Protein AF-A0A7G1IFH5-F1 (afdb_monomer_lite)

pLDDT: mean 75.25, std 18.89, range [29.67, 95.31]

Sequence (351 aa):
MIAHEFSHILNGDMRLNIRLIGLLNGILLIGLTGMRVLQFGGGRGSSSKNGAPIWMVALAMMVLGFIGVFFANIIKAAVSRQREWLADASAVQFTRQTAGLVGALKKIAGVASGSALRDARSATEVSHMLFGEGRRSFRAWYATHPPLADRIKALDPSFDPREIADLKQRYGQRSPDGLAEDAMAGFAPVGRAAGVRAGAEPAAAPAGPLGAGRRGISPEQVADRAGTLTRADLLRGAALHATLPPEARRLATQPSTAPAAIIALLLARPGDPLHARQLASVAQRLGHPEAQAAAALVDTMTALPAELRLPLVDLAIPQLAARPPAFREALMGYSTNSPSRTARCRCSSTA

InterPro domains:
  IPR001915 Peptidase M48 [PF01435] (2-156)
  IPR050083 Membrane-localized HtpX protease [PTHR43221] (2-158)

Foldseek 3Di:
DVLLVVLCVVVVVVVVVVVLVVVLVVLLVQLVQLVVCLVVLVDDDDPDPPSVVSNVSSVVSNVRSVVVNVVSLLVQLVVLAVSSLVSLVSSCVVPVDLPVVLVVLLLLLQAPCRQADPDDVVCVVCVSVTPARNDPDPDPSNGSYDPSQVSSCVSPVPDDPVSSVVSNVVCVVPPDDPQCVCCVVVNHPPVVPPPDPPPPPPPPDDPDPDDQDPDPCDPVNVVVCVPPDDPVNVVVLVVLLVPAPPVLLVQLQDLVRNLLLLLLLVADAPPPPVRVVSLVLCCVLQNPVSSVSNVVCNVVNVPDRPSNNVVSNVNNVVSLVPDDPSNNCSVVVPDPPDPPPDDDDDDDDDD

Organism: Mycobacterium kansasii (NCBI:txid1768)

Secondary structure (DSSP, 8-state):
-HHHHHHHHHTTHHHHHHHHHHHHHHHHHHHHHHHHHHHHHSSS----TTHHHHHHHHHHHHHHHHHHHHHHHHHHHHHHHHHHHHHHHHHHHHHS-HHHHHHHHHHHHHSTTTT--S-TTHHHHHGGGSSS-SS--SSGGG-SS--HHHHHHHH-TT--THHHHHHHHHHHHS---HHHHHHHTTSS-GGGSS---------PPP------------HHHHHHTTT---HHHHHHHHHHHHTS-HHHHHHHHSTTTHHHHHHHHHSPPTT-HHHHHHHHHHHHHH-HHHHHHHHHHHHHHHTS-HHHHHHHHHHHHHHHHTS-HHHHHHHHT--S--TTS----------

Structure (mmCIF, N/CA/C/O backbone):
data_AF-A0A7G1IFH5-F1
#
_entry.id   AF-A0A7G1IFH5-F1
#
loop_
_atom_site.group_PDB
_atom_site.id
_atom_site.type_symbol
_atom_site.label_atom_id
_atom_site.label_alt_id
_atom_site.label_comp_id
_atom_site.label_asym_id
_atom_site.label_entity_id
_atom_site.label_seq_id
_atom_site.pdbx_PDB_ins_code
_atom_site.Cartn_x
_atom_site.Cartn_y
_atom_site.Cartn_z
_atom_site.occupancy
_atom_site.B_iso_or_equiv
_atom_site.auth_seq_id
_atom_site.auth_comp_id
_atom_site.auth_asym_id
_atom_site.auth_atom_id
_atom_site.pdbx_PDB_model_num
ATOM 1 N N . MET A 1 1 ? -8.340 -7.585 -6.927 1.00 73.00 1 MET A N 1
ATOM 2 C CA . MET A 1 1 ? -8.138 -6.389 -7.775 1.00 73.00 1 MET A CA 1
ATOM 3 C C . MET A 1 1 ? -8.088 -5.107 -6.958 1.00 73.00 1 MET A C 1
ATOM 5 O O . MET A 1 1 ? -7.005 -4.573 -6.825 1.00 73.00 1 MET A O 1
ATOM 9 N N . ILE A 1 2 ? -9.169 -4.647 -6.314 1.00 82.25 2 ILE A N 1
ATOM 10 C CA . ILE A 1 2 ? -9.131 -3.379 -5.542 1.00 82.25 2 ILE A CA 1
ATOM 11 C C . ILE A 1 2 ? -8.039 -3.382 -4.457 1.00 82.25 2 ILE A C 1
ATOM 13 O O . ILE A 1 2 ? -7.299 -2.417 -4.321 1.00 82.25 2 ILE A O 1
ATOM 17 N N . ALA A 1 3 ? -7.879 -4.490 -3.729 1.00 83.12 3 ALA A N 1
ATOM 18 C CA . ALA A 1 3 ? -6.819 -4.628 -2.728 1.00 83.12 3 ALA A CA 1
ATOM 19 C C . ALA A 1 3 ? -5.392 -4.589 -3.319 1.00 83.12 3 ALA A C 1
ATOM 21 O O . ALA A 1 3 ? -4.467 -4.151 -2.642 1.00 83.12 3 ALA A O 1
ATOM 22 N N . HIS A 1 4 ? -5.222 -5.016 -4.575 1.00 85.88 4 HIS A N 1
ATOM 23 C CA . HIS A 1 4 ? -3.953 -4.943 -5.305 1.00 85.88 4 HIS A CA 1
ATOM 24 C C . HIS A 1 4 ? -3.639 -3.485 -5.667 1.00 85.88 4 HIS A C 1
ATOM 26 O O . HIS A 1 4 ? -2.588 -2.980 -5.282 1.00 85.88 4 HIS A O 1
ATOM 32 N N . GLU A 1 5 ? -4.605 -2.757 -6.234 1.00 85.44 5 GLU A N 1
ATOM 33 C CA . GLU A 1 5 ? -4.477 -1.315 -6.507 1.00 85.44 5 GLU A CA 1
ATOM 34 C C . GLU A 1 5 ? -4.210 -0.497 -5.240 1.00 85.44 5 GLU A C 1
ATOM 36 O O . GLU A 1 5 ? -3.325 0.359 -5.194 1.00 85.44 5 GLU A O 1
ATOM 41 N N . PHE A 1 6 ? -4.932 -0.803 -4.160 1.00 87.44 6 PHE A N 1
ATOM 42 C CA . PHE A 1 6 ? -4.715 -0.162 -2.869 1.00 87.44 6 PHE A CA 1
ATOM 43 C C . PHE A 1 6 ? -3.298 -0.414 -2.338 1.00 87.44 6 PHE A C 1
ATOM 45 O O . PHE A 1 6 ? -2.684 0.482 -1.757 1.00 87.44 6 PHE A O 1
ATOM 52 N N . SER A 1 7 ? -2.745 -1.606 -2.571 1.00 85.38 7 SER A N 1
ATOM 53 C CA . SER A 1 7 ? -1.382 -1.922 -2.153 1.00 85.38 7 SER A CA 1
ATOM 54 C C . SER A 1 7 ? -0.333 -1.072 -2.875 1.00 85.38 7 SER A C 1
ATOM 56 O O . SER A 1 7 ? 0.631 -0.662 -2.233 1.00 85.38 7 SER A O 1
ATOM 58 N N . HIS A 1 8 ? -0.529 -0.716 -4.149 1.00 86.69 8 HIS A N 1
ATOM 59 C CA . HIS A 1 8 ? 0.380 0.194 -4.853 1.00 86.69 8 HIS A CA 1
ATOM 60 C C . HIS A 1 8 ? 0.395 1.587 -4.220 1.00 86.69 8 HIS A C 1
ATOM 62 O O . HIS A 1 8 ? 1.452 2.217 -4.105 1.00 86.69 8 HIS A O 1
ATOM 68 N N . ILE A 1 9 ? -0.768 2.058 -3.762 1.00 86.94 9 ILE A N 1
ATOM 69 C CA . ILE A 1 9 ? -0.895 3.333 -3.049 1.00 86.94 9 ILE A CA 1
ATOM 70 C C . ILE A 1 9 ? -0.195 3.242 -1.691 1.00 86.94 9 ILE A C 1
ATOM 72 O O . ILE A 1 9 ? 0.642 4.090 -1.374 1.00 86.94 9 ILE A O 1
ATOM 76 N N . LEU A 1 10 ? -0.491 2.197 -0.913 1.00 84.88 10 LEU A N 1
ATOM 77 C CA . LEU A 1 10 ? 0.070 1.998 0.423 1.00 84.88 10 LEU A CA 1
ATOM 78 C C . LEU A 1 10 ? 1.599 1.857 0.395 1.00 84.88 10 LEU A C 1
ATOM 80 O O . LEU A 1 10 ? 2.293 2.432 1.231 1.00 84.88 10 LEU A O 1
ATOM 84 N N . ASN A 1 11 ? 2.124 1.119 -0.583 1.00 84.44 11 ASN A N 1
ATOM 85 C CA . ASN A 1 11 ? 3.553 0.858 -0.732 1.00 84.44 11 ASN A CA 1
ATOM 86 C C . ASN A 1 11 ? 4.315 1.994 -1.440 1.00 84.44 11 ASN A C 1
ATOM 88 O O . ASN A 1 11 ? 5.545 1.954 -1.517 1.00 84.44 11 ASN A O 1
ATOM 92 N N . GLY A 1 12 ? 3.609 3.033 -1.903 1.00 85.75 12 GLY A N 1
ATOM 93 C CA . GLY A 1 12 ? 4.207 4.232 -2.486 1.00 85.75 12 GLY A CA 1
ATOM 94 C C . GLY A 1 12 ? 4.756 4.038 -3.901 1.00 85.75 12 GLY A C 1
ATOM 95 O O . GLY A 1 12 ? 5.648 4.782 -4.322 1.00 85.75 12 GLY A O 1
ATOM 96 N N . ASP A 1 13 ? 4.222 3.076 -4.649 1.00 85.88 13 ASP A N 1
ATOM 97 C CA . ASP A 1 13 ? 4.753 2.674 -5.954 1.00 85.88 13 ASP A CA 1
ATOM 98 C C . ASP A 1 13 ? 4.626 3.794 -6.996 1.00 85.88 13 ASP A C 1
ATOM 100 O O . ASP A 1 13 ? 5.534 3.999 -7.802 1.00 85.88 13 ASP A O 1
ATOM 104 N N . MET A 1 14 ? 3.582 4.627 -6.902 1.00 82.94 14 MET A N 1
ATOM 105 C CA . MET A 1 14 ? 3.446 5.835 -7.728 1.00 82.94 14 MET A CA 1
ATOM 106 C C . MET A 1 14 ? 4.598 6.825 -7.506 1.00 82.94 14 MET A C 1
ATOM 108 O O . MET A 1 14 ? 5.170 7.348 -8.463 1.00 82.94 14 MET A O 1
ATOM 112 N N . ARG A 1 15 ? 4.987 7.065 -6.245 1.00 83.19 15 ARG A N 1
ATOM 113 C CA . ARG A 1 15 ? 6.100 7.972 -5.914 1.00 83.19 15 ARG A CA 1
ATOM 114 C C . ARG A 1 15 ? 7.421 7.417 -6.436 1.00 83.19 15 ARG A C 1
ATOM 116 O O . ARG A 1 15 ? 8.250 8.180 -6.932 1.00 83.19 15 ARG A O 1
ATOM 123 N N . LEU A 1 16 ? 7.621 6.106 -6.317 1.00 84.94 16 LEU A N 1
ATOM 124 C CA . LEU A 1 16 ? 8.795 5.428 -6.853 1.00 84.94 16 LEU A CA 1
ATOM 125 C C . LEU A 1 16 ? 8.855 5.575 -8.381 1.00 84.94 16 LEU A C 1
ATOM 127 O O . LEU A 1 16 ? 9.870 6.039 -8.899 1.00 84.94 16 LEU A O 1
ATOM 131 N N . ASN A 1 17 ? 7.763 5.277 -9.090 1.00 80.81 17 ASN A N 1
ATOM 132 C CA . ASN A 1 17 ? 7.708 5.362 -10.550 1.00 80.81 17 ASN A CA 1
ATOM 133 C C . ASN A 1 17 ? 7.984 6.788 -11.065 1.00 80.81 17 ASN A C 1
ATOM 135 O O . ASN A 1 17 ? 8.782 6.957 -11.984 1.00 80.81 17 ASN A O 1
ATOM 139 N N . ILE A 1 18 ? 7.427 7.826 -10.422 1.00 83.44 18 ILE A N 1
ATOM 140 C CA . ILE A 1 18 ? 7.705 9.236 -10.766 1.00 83.44 18 ILE A CA 1
ATOM 141 C C . ILE A 1 18 ? 9.205 9.555 -10.644 1.00 83.44 18 ILE A C 1
ATOM 143 O O . ILE A 1 18 ? 9.782 10.179 -11.535 1.00 83.44 18 ILE A O 1
ATOM 147 N N . ARG A 1 19 ? 9.867 9.090 -9.575 1.00 85.00 19 ARG A N 1
ATOM 148 C CA . ARG A 1 19 ? 11.317 9.287 -9.387 1.00 85.00 19 ARG A CA 1
ATOM 149 C C . ARG A 1 19 ? 12.138 8.563 -10.453 1.00 85.00 19 ARG A C 1
ATOM 151 O O . ARG A 1 19 ? 13.084 9.141 -10.980 1.00 85.00 19 ARG A O 1
ATOM 158 N N . LEU A 1 20 ? 11.765 7.327 -10.792 1.00 83.88 20 LEU A N 1
ATOM 159 C CA . LEU A 1 20 ? 12.410 6.552 -11.857 1.00 83.88 20 LEU A CA 1
ATOM 160 C C . LEU A 1 20 ? 12.265 7.233 -13.220 1.00 83.88 20 LEU A C 1
ATOM 162 O O . LEU A 1 20 ? 13.247 7.321 -13.948 1.00 83.88 20 LEU A O 1
ATOM 166 N N . ILE A 1 21 ? 11.078 7.749 -13.554 1.00 80.12 21 ILE A N 1
ATOM 167 C CA . ILE A 1 21 ? 10.846 8.502 -14.797 1.00 80.12 21 ILE A CA 1
ATOM 168 C C . ILE A 1 21 ? 11.707 9.769 -14.830 1.00 80.12 21 ILE A C 1
ATOM 170 O O . ILE A 1 21 ? 12.333 10.048 -15.850 1.00 80.12 21 ILE A O 1
ATOM 174 N N . GLY A 1 22 ? 11.790 10.506 -13.718 1.00 83.50 22 GLY A N 1
ATOM 175 C CA . GLY A 1 22 ? 12.649 11.687 -13.607 1.00 83.50 22 GLY A CA 1
ATOM 176 C C . GLY A 1 22 ? 14.127 11.368 -13.848 1.00 83.50 22 GLY A C 1
ATOM 177 O O . GLY A 1 22 ? 14.774 12.024 -14.663 1.00 83.50 22 GLY A O 1
ATOM 178 N N . LEU A 1 23 ? 14.646 10.316 -13.206 1.00 86.69 23 LEU A N 1
ATOM 179 C CA . LEU A 1 23 ? 16.027 9.860 -13.397 1.00 86.69 23 LEU A CA 1
ATOM 180 C C . LEU A 1 23 ? 16.288 9.437 -14.850 1.00 86.69 23 LEU A C 1
ATOM 182 O O . LEU A 1 23 ? 17.294 9.824 -15.441 1.00 86.69 23 LEU A O 1
ATOM 186 N N . LEU A 1 24 ? 15.371 8.664 -15.437 1.00 86.00 24 LEU A N 1
ATOM 187 C CA . LEU A 1 24 ? 15.502 8.149 -16.798 1.00 86.00 24 LEU A CA 1
ATOM 188 C C . LEU A 1 24 ? 15.504 9.284 -17.831 1.00 86.00 24 LEU A C 1
ATOM 190 O O . LEU A 1 24 ? 16.333 9.280 -18.738 1.00 86.00 24 LEU A O 1
ATOM 194 N N . ASN A 1 25 ? 14.635 10.285 -17.649 1.00 84.12 25 ASN A N 1
ATOM 195 C CA . ASN A 1 25 ? 14.632 11.502 -18.460 1.00 84.12 25 ASN A CA 1
ATOM 196 C C . ASN A 1 25 ? 15.920 12.314 -18.283 1.00 84.12 25 ASN A C 1
ATOM 198 O O . ASN A 1 25 ? 16.450 12.815 -19.267 1.00 84.12 25 ASN A O 1
ATOM 202 N N . GLY A 1 26 ? 16.472 12.398 -17.069 1.00 88.88 26 GLY A N 1
ATOM 203 C CA . GLY A 1 26 ? 17.770 13.039 -16.834 1.00 88.88 26 GLY A CA 1
ATOM 204 C C . GLY A 1 26 ? 18.904 12.390 -17.636 1.00 88.88 26 GLY A C 1
ATOM 205 O O . GLY A 1 26 ? 19.649 13.082 -18.326 1.00 88.88 26 GLY A O 1
ATOM 206 N N . ILE A 1 27 ? 18.994 11.056 -17.620 1.00 88.81 27 ILE A N 1
ATOM 207 C CA . ILE A 1 27 ? 19.999 10.307 -18.399 1.00 88.81 27 ILE A CA 1
ATOM 208 C C . ILE A 1 27 ? 19.750 10.465 -19.909 1.00 88.81 27 ILE A C 1
ATOM 210 O O . ILE A 1 27 ? 20.691 10.653 -20.683 1.00 88.81 27 ILE A O 1
ATOM 214 N N . LEU A 1 28 ? 18.484 10.447 -20.335 1.00 87.19 28 LEU A N 1
ATOM 215 C CA . LEU A 1 28 ? 18.102 10.666 -21.729 1.00 87.19 28 LEU A CA 1
ATOM 216 C C . LEU A 1 28 ? 18.519 12.057 -22.224 1.00 87.19 28 LEU A C 1
ATOM 218 O O . LEU A 1 28 ? 19.039 12.171 -23.333 1.00 87.19 28 LEU A O 1
ATOM 222 N N . LEU A 1 29 ? 18.349 13.101 -21.407 1.00 89.88 29 LEU A N 1
ATOM 223 C CA . LEU A 1 29 ? 18.771 14.461 -21.746 1.00 89.88 29 LEU A CA 1
ATOM 224 C C . LEU A 1 29 ? 20.282 14.554 -21.978 1.00 89.88 29 LEU A C 1
ATOM 226 O O . LEU A 1 29 ? 20.697 15.267 -22.888 1.00 89.88 29 LEU A O 1
ATOM 230 N N . ILE A 1 30 ? 21.103 13.807 -21.231 1.00 89.00 30 ILE A N 1
ATOM 231 C CA . ILE A 1 30 ? 22.559 13.746 -21.457 1.00 89.00 30 ILE A CA 1
ATOM 232 C C . ILE A 1 30 ? 22.855 13.188 -22.856 1.00 89.00 30 ILE A C 1
ATOM 234 O O . ILE A 1 30 ? 23.611 13.795 -23.619 1.00 89.00 30 ILE A O 1
ATOM 238 N N . GLY A 1 31 ? 22.207 12.077 -23.222 1.00 88.06 31 GLY A N 1
ATOM 239 C CA . GLY A 1 31 ? 22.368 11.455 -24.539 1.00 88.06 31 GLY A CA 1
ATOM 240 C C . GLY A 1 31 ? 21.876 12.343 -25.687 1.00 88.06 31 GLY A C 1
ATOM 241 O O . GLY A 1 31 ? 22.567 12.503 -26.695 1.00 88.06 31 GLY A O 1
ATOM 242 N N . LEU A 1 32 ? 20.709 12.976 -25.514 1.00 88.06 32 LEU A N 1
ATOM 243 C CA . LEU A 1 32 ? 20.135 13.919 -26.478 1.00 88.06 32 LEU A CA 1
ATOM 244 C C . LEU A 1 32 ? 20.994 15.174 -26.639 1.00 88.06 32 LEU A C 1
ATOM 246 O O . LEU A 1 32 ? 21.161 15.649 -27.759 1.00 88.06 32 LEU A O 1
ATOM 250 N N . THR A 1 33 ? 21.573 15.691 -25.553 1.00 87.31 33 THR A N 1
ATOM 251 C CA . THR A 1 33 ? 22.480 16.846 -25.602 1.00 87.31 33 THR A CA 1
ATOM 252 C C . THR A 1 33 ? 23.739 16.498 -26.390 1.00 87.31 33 THR A C 1
ATOM 254 O O . THR A 1 33 ? 24.104 17.245 -27.295 1.00 87.31 33 THR A O 1
ATOM 257 N N . GLY A 1 34 ? 24.344 15.329 -26.138 1.00 86.25 34 GLY A N 1
ATOM 258 C CA . GLY A 1 34 ? 25.469 14.829 -26.935 1.00 86.25 34 GLY A CA 1
ATOM 259 C C . GLY A 1 34 ? 25.124 14.735 -28.425 1.00 86.25 34 GLY A C 1
ATOM 260 O O . GLY A 1 34 ? 25.833 15.285 -29.266 1.00 86.25 34 GLY A O 1
ATOM 261 N N . MET A 1 35 ? 23.969 14.149 -28.760 1.00 86.62 35 MET A N 1
ATOM 262 C CA . MET A 1 35 ? 23.482 14.067 -30.143 1.00 86.62 35 MET A CA 1
ATOM 263 C C . MET A 1 35 ? 23.256 15.449 -30.777 1.00 86.62 35 MET A C 1
ATOM 265 O O . MET A 1 35 ? 23.647 15.678 -31.922 1.00 86.62 35 MET A O 1
ATOM 269 N N . ARG A 1 36 ? 22.646 16.387 -30.044 1.00 85.50 36 ARG A N 1
ATOM 270 C CA . ARG A 1 36 ? 22.355 17.744 -30.524 1.00 85.50 36 ARG A CA 1
ATOM 271 C C . ARG A 1 36 ? 23.639 18.535 -30.775 1.00 85.50 36 ARG A C 1
ATOM 273 O O . ARG A 1 36 ? 23.705 19.273 -31.754 1.00 85.50 36 ARG A O 1
ATOM 280 N N . VAL A 1 37 ? 24.660 18.361 -29.937 1.00 84.81 37 VAL A N 1
ATOM 281 C CA . VAL A 1 37 ? 25.982 18.973 -30.136 1.00 84.81 37 VAL A CA 1
ATOM 282 C C . VAL A 1 37 ? 26.689 18.363 -31.350 1.00 84.81 37 VAL A C 1
ATOM 284 O O . VAL A 1 37 ? 27.249 19.108 -32.146 1.00 84.81 37 VAL A O 1
ATOM 287 N N . LEU A 1 38 ? 26.598 17.047 -31.571 1.00 83.25 38 LEU A N 1
ATOM 288 C CA . LEU A 1 38 ? 27.173 16.399 -32.760 1.00 83.25 38 LEU A CA 1
ATOM 289 C C . LEU A 1 38 ? 26.499 16.851 -34.068 1.00 83.25 38 LEU A C 1
ATOM 291 O O . LEU A 1 38 ? 27.186 17.125 -35.050 1.00 83.25 38 LEU A O 1
ATOM 295 N N . GLN A 1 39 ? 25.166 16.963 -34.080 1.00 80.00 39 GLN A N 1
ATOM 296 C CA . GLN A 1 39 ? 24.391 17.356 -35.264 1.00 80.00 39 GLN A CA 1
ATOM 297 C C . GLN A 1 39 ? 24.626 18.813 -35.683 1.00 80.00 39 GLN A C 1
ATOM 299 O O . GLN A 1 39 ? 24.659 19.110 -36.873 1.00 80.00 39 GLN A O 1
ATOM 304 N N . PHE A 1 40 ? 24.785 19.725 -34.721 1.00 73.94 40 PHE A N 1
ATOM 305 C CA . PHE A 1 40 ? 24.891 21.164 -34.994 1.00 73.94 40 PHE A CA 1
ATOM 306 C C . PHE A 1 40 ? 26.323 21.698 -34.882 1.00 73.94 40 PHE A C 1
ATOM 308 O O . PHE A 1 40 ? 26.623 22.751 -35.434 1.00 73.94 40 PHE A O 1
ATOM 315 N N . GLY A 1 41 ? 27.219 20.963 -34.223 1.00 62.91 41 GLY A N 1
ATOM 316 C CA . GLY A 1 41 ? 28.649 21.260 -34.154 1.00 62.91 41 GLY A CA 1
ATOM 317 C C . GLY A 1 41 ? 29.458 20.722 -35.341 1.00 62.91 41 GLY A C 1
ATOM 318 O O . GLY A 1 41 ? 30.604 21.121 -35.514 1.00 62.91 41 GLY A O 1
ATOM 319 N N . GLY A 1 42 ? 28.885 19.833 -36.166 1.00 58.41 42 GLY A N 1
ATOM 320 C CA . GLY A 1 42 ? 29.569 19.197 -37.303 1.00 58.41 42 GLY A CA 1
ATOM 321 C C . GLY A 1 42 ? 29.356 19.851 -38.677 1.00 58.41 42 GLY A C 1
ATOM 322 O O . GLY A 1 42 ? 29.925 19.381 -39.658 1.00 58.41 42 GLY A O 1
ATOM 323 N N . GLY A 1 43 ? 28.542 20.908 -38.784 1.00 60.44 43 GLY A N 1
ATOM 324 C CA . GLY A 1 43 ? 28.038 21.402 -40.070 1.00 60.44 43 GLY A CA 1
ATOM 325 C C . GLY A 1 43 ? 28.180 22.905 -40.293 1.00 60.44 43 GLY A C 1
ATOM 326 O O . GLY A 1 43 ? 27.161 23.586 -40.333 1.00 60.44 43 GLY A O 1
ATOM 327 N N . ARG A 1 44 ? 29.418 23.396 -40.467 1.00 48.72 44 ARG A N 1
ATOM 328 C CA . ARG A 1 44 ? 29.844 24.507 -41.362 1.00 48.72 44 ARG A CA 1
ATOM 329 C C . ARG A 1 44 ? 31.154 25.129 -40.864 1.00 48.72 44 ARG A C 1
ATOM 331 O O . ARG A 1 44 ? 31.156 25.933 -39.946 1.00 48.72 44 ARG A O 1
ATOM 338 N N . GLY A 1 45 ? 32.250 24.763 -41.529 1.00 54.22 45 GLY A N 1
ATOM 339 C CA . GLY A 1 45 ? 33.443 25.596 -41.698 1.00 54.22 45 GLY A CA 1
ATOM 340 C C . GLY A 1 45 ? 34.114 26.136 -40.436 1.00 54.22 45 GLY A C 1
ATOM 341 O O . GLY A 1 45 ? 33.920 27.290 -40.081 1.00 54.22 45 GLY A O 1
ATOM 342 N N . SER A 1 46 ? 35.033 25.377 -39.843 1.00 44.38 46 SER A N 1
ATOM 343 C CA . SER A 1 46 ? 36.197 26.014 -39.225 1.00 44.38 46 SER A CA 1
ATOM 344 C C . SER A 1 46 ? 37.340 25.021 -39.109 1.00 44.38 46 SER A C 1
ATOM 346 O O . SER A 1 46 ? 37.276 24.046 -38.364 1.00 44.38 46 SER A O 1
ATOM 348 N N . SER A 1 47 ? 38.403 25.297 -39.855 1.00 47.97 47 SER A N 1
ATOM 349 C CA . SER A 1 47 ? 39.748 24.743 -39.728 1.00 47.97 47 SER A CA 1
ATOM 350 C C . SER A 1 47 ? 40.385 25.150 -38.388 1.00 47.97 47 SER A C 1
ATOM 352 O O . SER A 1 47 ? 41.424 25.806 -38.344 1.00 47.97 47 SER A O 1
ATOM 354 N N . SER A 1 48 ? 39.730 24.818 -37.280 1.00 50.16 48 SER A N 1
ATOM 355 C CA . SER A 1 48 ? 40.124 25.197 -35.930 1.00 50.16 48 SER A CA 1
ATOM 356 C C . SER A 1 48 ? 40.519 23.939 -35.166 1.00 50.16 48 SER A C 1
ATOM 358 O O . SER A 1 48 ? 39.696 23.061 -34.905 1.00 50.16 48 SER A O 1
ATOM 360 N N . LYS A 1 49 ? 41.795 23.866 -34.770 1.00 58.38 49 LYS A N 1
ATOM 361 C CA . LYS A 1 49 ? 42.391 22.805 -33.935 1.00 58.38 49 LYS A CA 1
ATOM 362 C C . LYS A 1 49 ? 41.672 22.584 -32.584 1.00 58.38 49 LYS A C 1
ATOM 364 O O . LYS A 1 49 ? 42.005 21.639 -31.879 1.00 58.38 49 LYS A O 1
ATOM 369 N N . ASN A 1 50 ? 40.655 23.388 -32.254 1.00 59.62 50 ASN A N 1
ATOM 370 C CA . ASN A 1 50 ? 39.919 23.361 -30.988 1.00 59.62 50 ASN A CA 1
ATOM 371 C C . ASN A 1 50 ? 38.541 22.660 -31.059 1.00 59.62 50 ASN A C 1
ATOM 373 O O . ASN A 1 50 ? 37.885 22.526 -30.030 1.00 59.62 50 ASN A O 1
ATOM 377 N N . GLY A 1 51 ? 38.082 22.197 -32.233 1.00 64.56 51 GLY A N 1
ATOM 378 C CA . GLY A 1 51 ? 36.777 21.519 -32.382 1.00 64.56 51 GLY A CA 1
ATOM 379 C C . GLY A 1 51 ? 36.776 20.016 -32.056 1.00 64.56 51 GLY A C 1
ATOM 380 O O . G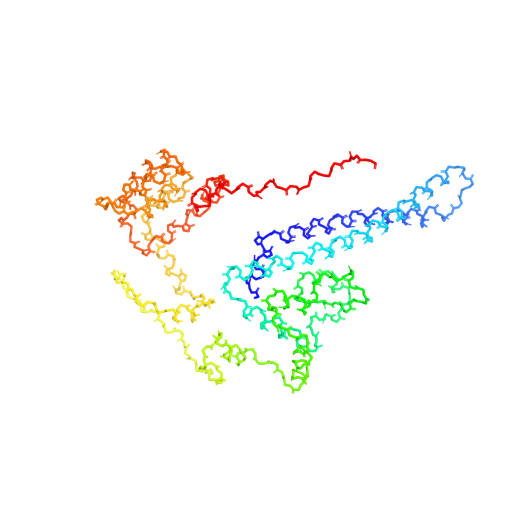LY A 1 51 ? 35.773 19.477 -31.585 1.00 64.56 51 GLY A O 1
ATOM 381 N N . ALA A 1 52 ? 37.914 19.341 -32.247 1.00 70.44 52 ALA A N 1
ATOM 382 C CA . ALA A 1 52 ? 38.079 17.909 -31.980 1.00 70.44 52 ALA A CA 1
ATOM 383 C C . ALA A 1 52 ? 37.761 17.480 -30.527 1.00 70.44 52 ALA A C 1
ATOM 385 O O . ALA A 1 52 ? 37.044 16.489 -30.358 1.00 70.44 52 ALA A O 1
ATOM 386 N N . PRO A 1 53 ? 38.207 18.196 -29.469 1.00 78.69 53 PRO A N 1
ATOM 387 C CA . PRO A 1 53 ? 37.883 17.804 -28.096 1.00 78.69 53 PRO A CA 1
ATOM 388 C C . PRO A 1 53 ? 36.387 17.937 -27.776 1.00 78.69 53 PRO A C 1
ATOM 390 O O . PRO A 1 53 ? 35.830 17.066 -27.115 1.00 78.69 53 PRO A O 1
ATOM 393 N N . ILE A 1 54 ? 35.706 18.965 -28.294 1.00 81.38 54 ILE A N 1
ATOM 394 C CA . ILE A 1 54 ? 34.259 19.163 -28.089 1.00 81.38 54 ILE A CA 1
ATOM 395 C C . ILE A 1 54 ? 33.465 18.025 -28.737 1.00 81.38 54 ILE A C 1
ATOM 397 O O . ILE A 1 54 ? 32.529 17.495 -28.140 1.00 81.38 54 ILE A O 1
ATOM 401 N N . TRP A 1 55 ? 33.870 17.611 -29.939 1.00 84.44 55 TRP A N 1
ATOM 402 C CA . TRP A 1 55 ? 33.228 16.513 -30.657 1.00 84.44 55 TRP A CA 1
ATOM 403 C C . TRP A 1 55 ? 33.402 15.172 -29.928 1.00 84.44 55 TRP A C 1
ATOM 405 O O . TRP A 1 55 ? 32.439 14.421 -29.776 1.00 84.44 55 TRP A O 1
ATOM 415 N N . MET A 1 56 ? 34.599 14.903 -29.394 1.00 85.12 56 MET A N 1
ATOM 416 C CA . MET A 1 56 ? 34.879 13.718 -28.572 1.00 85.12 56 MET A CA 1
ATOM 417 C C . MET A 1 56 ? 34.023 13.675 -27.300 1.00 85.12 56 MET A C 1
ATOM 419 O O . MET A 1 56 ? 33.445 12.635 -26.986 1.00 85.12 56 MET A O 1
ATOM 423 N N . VAL A 1 57 ? 33.896 14.802 -26.589 1.00 87.94 57 VAL A N 1
ATOM 424 C CA . VAL A 1 57 ? 33.036 14.888 -25.397 1.00 87.94 57 VAL A CA 1
ATOM 425 C C . VAL A 1 57 ? 31.568 14.667 -25.764 1.00 87.94 57 VAL A C 1
ATOM 427 O O . VAL A 1 57 ? 30.877 13.906 -25.088 1.00 87.94 57 VAL A O 1
ATOM 430 N N . ALA A 1 58 ? 31.089 15.264 -26.857 1.00 86.81 58 ALA A N 1
ATOM 431 C CA . ALA A 1 58 ? 29.713 15.092 -27.314 1.00 86.81 58 ALA A CA 1
ATOM 432 C C . ALA A 1 58 ? 29.402 13.637 -27.709 1.00 86.81 58 ALA A C 1
ATOM 434 O O . ALA A 1 58 ? 28.338 13.115 -27.363 1.00 86.81 58 ALA A O 1
ATOM 435 N N . LEU A 1 59 ? 30.350 12.955 -28.363 1.00 88.50 59 LEU A N 1
ATOM 436 C CA . LEU A 1 59 ? 30.245 11.529 -28.671 1.00 88.50 59 LEU A CA 1
ATOM 437 C C . LEU A 1 59 ? 30.212 10.679 -27.399 1.00 88.50 59 LEU A C 1
ATOM 439 O O . LEU A 1 59 ? 29.346 9.812 -27.273 1.00 88.50 59 LEU A O 1
ATOM 443 N N . ALA A 1 60 ? 31.095 10.955 -26.438 1.00 90.81 60 ALA A N 1
ATOM 444 C CA . ALA A 1 60 ? 31.105 10.257 -25.158 1.00 90.81 60 ALA A CA 1
ATOM 445 C C . ALA A 1 60 ? 29.775 10.437 -24.406 1.00 90.81 60 ALA A C 1
ATOM 447 O O . ALA A 1 60 ? 29.204 9.450 -23.949 1.00 90.81 60 ALA A O 1
ATOM 448 N N . MET A 1 61 ? 29.234 11.661 -24.346 1.00 90.19 61 MET A N 1
ATOM 449 C CA . MET A 1 61 ? 27.925 11.948 -23.740 1.00 90.19 61 MET A CA 1
ATOM 450 C C . MET A 1 61 ? 26.783 11.205 -24.435 1.00 90.19 61 MET A C 1
ATOM 452 O O . MET A 1 61 ? 25.909 10.663 -23.758 1.00 90.19 61 MET A O 1
ATOM 456 N N . MET A 1 62 ? 26.791 11.150 -25.771 1.00 90.19 62 MET A N 1
ATOM 457 C CA . MET A 1 62 ? 25.793 10.407 -26.538 1.00 90.19 62 MET A CA 1
ATOM 458 C C . MET A 1 62 ? 25.840 8.918 -26.177 1.00 90.19 62 MET A C 1
ATOM 460 O O . MET A 1 62 ? 24.829 8.347 -25.769 1.00 90.19 62 MET A O 1
ATOM 464 N N . VAL A 1 63 ? 27.019 8.299 -26.279 1.00 91.69 63 VAL A N 1
ATOM 465 C CA . VAL A 1 63 ? 27.204 6.864 -26.028 1.00 91.69 63 VAL A CA 1
ATOM 466 C C . VAL A 1 63 ? 26.849 6.509 -24.583 1.00 91.69 63 VAL A C 1
ATOM 468 O O . VAL A 1 63 ? 26.028 5.618 -24.365 1.00 91.69 63 VAL A O 1
ATOM 471 N N . LEU A 1 64 ? 27.383 7.237 -23.594 1.00 92.06 64 LEU A N 1
ATOM 472 C CA . LEU A 1 64 ? 27.057 7.001 -22.183 1.00 92.06 64 LEU A CA 1
ATOM 473 C C . LEU A 1 64 ? 25.574 7.232 -21.886 1.00 92.06 64 LEU A C 1
ATOM 475 O O . LEU A 1 64 ? 24.983 6.449 -21.148 1.00 92.06 64 LEU A O 1
ATOM 479 N N . GLY A 1 65 ? 24.963 8.272 -22.458 1.00 90.44 65 GLY A N 1
ATOM 480 C CA . GLY A 1 65 ? 23.547 8.571 -22.261 1.00 90.44 65 GLY A CA 1
ATOM 481 C C . GLY A 1 65 ? 22.648 7.441 -22.761 1.00 90.44 65 GLY A C 1
ATOM 482 O O . GLY A 1 65 ? 21.807 6.945 -22.013 1.00 90.44 65 GLY A O 1
ATOM 483 N N . PHE A 1 66 ? 22.855 6.963 -23.991 1.00 88.62 66 PHE A N 1
ATOM 484 C CA . PHE A 1 66 ? 22.043 5.873 -24.546 1.00 88.62 66 PHE A CA 1
ATOM 485 C C . PHE A 1 66 ? 22.282 4.529 -23.852 1.00 88.62 66 PHE A C 1
ATOM 487 O O . PHE A 1 66 ? 21.317 3.810 -23.581 1.00 88.62 66 PHE A O 1
ATOM 494 N N . ILE A 1 67 ? 23.532 4.206 -23.505 1.00 91.81 67 ILE A N 1
ATOM 495 C CA . ILE A 1 67 ? 23.846 3.014 -22.702 1.00 91.81 67 ILE A CA 1
ATOM 496 C C . ILE A 1 67 ? 23.174 3.112 -21.326 1.00 91.81 67 ILE A C 1
ATOM 498 O O . ILE A 1 67 ? 22.547 2.156 -20.867 1.00 91.81 67 ILE A O 1
ATOM 502 N N . GLY A 1 68 ? 23.236 4.282 -20.690 1.00 89.25 68 GLY A N 1
ATOM 503 C CA . GLY A 1 68 ? 22.577 4.546 -19.416 1.00 89.25 68 GLY A CA 1
ATOM 504 C C . GLY A 1 68 ? 21.064 4.351 -19.496 1.00 89.25 68 GLY A C 1
ATOM 505 O O . GLY A 1 68 ? 20.498 3.651 -18.661 1.00 89.25 68 GLY A O 1
ATOM 506 N N . VAL A 1 69 ? 20.404 4.891 -20.528 1.00 85.50 69 VAL A N 1
ATOM 507 C CA . VAL A 1 69 ? 18.961 4.694 -20.761 1.00 85.50 69 VAL A CA 1
ATOM 508 C C . VAL A 1 69 ? 18.625 3.215 -20.965 1.00 85.50 69 VAL A C 1
ATOM 510 O O . VAL A 1 69 ? 17.612 2.739 -20.448 1.00 85.50 69 VAL A O 1
ATOM 513 N N . PHE A 1 70 ? 19.459 2.467 -21.689 1.00 85.38 70 PHE A N 1
ATOM 514 C CA . PHE A 1 70 ? 19.261 1.033 -21.895 1.00 85.38 70 PHE A CA 1
ATOM 515 C C . PHE A 1 70 ? 19.251 0.263 -20.565 1.00 85.38 70 PHE A C 1
ATOM 517 O O . PHE A 1 70 ? 18.270 -0.417 -20.255 1.00 85.38 70 PHE A O 1
ATOM 524 N N . PHE A 1 71 ? 20.284 0.427 -19.733 1.00 87.44 71 PHE A N 1
ATOM 525 C CA . PHE A 1 71 ? 20.351 -0.245 -18.431 1.00 87.44 71 PHE A CA 1
ATOM 526 C C . PHE A 1 71 ? 19.291 0.261 -17.448 1.00 87.44 71 PHE A C 1
ATOM 528 O O . PHE A 1 71 ? 18.676 -0.539 -16.742 1.00 87.44 71 PHE A O 1
ATOM 535 N N . ALA A 1 72 ? 19.014 1.566 -17.432 1.00 83.88 72 ALA A N 1
ATOM 536 C CA . ALA A 1 72 ? 17.989 2.146 -16.572 1.00 83.88 72 ALA A CA 1
ATOM 537 C C . ALA A 1 72 ? 16.592 1.588 -16.892 1.00 83.88 72 ALA A C 1
ATOM 539 O O . ALA A 1 72 ? 15.818 1.319 -15.975 1.00 83.88 72 ALA A O 1
ATOM 540 N N . ASN A 1 73 ? 16.284 1.336 -18.170 1.00 81.00 73 ASN A N 1
ATOM 541 C CA . ASN A 1 73 ? 15.033 0.689 -18.568 1.00 81.00 73 ASN A CA 1
ATOM 542 C C . ASN A 1 73 ? 14.940 -0.765 -18.083 1.00 81.00 73 ASN A C 1
ATOM 544 O O . ASN A 1 73 ? 13.877 -1.179 -17.623 1.00 81.00 73 ASN A O 1
ATOM 548 N N . ILE A 1 74 ? 16.040 -1.526 -18.127 1.00 84.81 74 ILE A N 1
ATOM 549 C CA . ILE A 1 74 ? 16.082 -2.903 -17.604 1.00 84.81 74 ILE A CA 1
ATOM 550 C C . ILE A 1 74 ? 15.853 -2.911 -16.089 1.00 84.81 74 ILE A C 1
ATOM 552 O O . ILE A 1 74 ? 15.033 -3.685 -15.591 1.00 84.81 74 ILE A O 1
ATOM 556 N N . ILE A 1 75 ? 16.534 -2.025 -15.356 1.00 85.50 75 ILE A N 1
ATOM 557 C CA . ILE A 1 75 ? 16.374 -1.890 -13.902 1.00 85.50 75 ILE A CA 1
ATOM 558 C C . ILE A 1 75 ? 14.939 -1.476 -13.569 1.00 85.50 75 ILE A C 1
ATOM 560 O O . ILE A 1 75 ? 14.305 -2.103 -12.724 1.00 85.50 75 ILE A O 1
ATOM 564 N N . LYS A 1 76 ? 14.389 -0.475 -14.270 1.00 83.75 76 LYS A N 1
ATOM 565 C CA . LYS A 1 76 ? 12.995 -0.043 -14.105 1.00 83.75 76 LYS A CA 1
ATOM 566 C C . LYS A 1 76 ? 12.023 -1.207 -14.307 1.00 83.75 76 LYS A C 1
ATOM 568 O O . LYS A 1 76 ? 11.128 -1.390 -13.488 1.00 83.75 76 LYS A O 1
ATOM 573 N N . ALA A 1 77 ? 12.207 -2.006 -15.358 1.00 79.88 77 ALA A N 1
ATOM 574 C CA . ALA A 1 77 ? 11.367 -3.171 -15.622 1.00 79.88 77 ALA A CA 1
ATOM 575 C C . ALA A 1 77 ? 11.489 -4.232 -14.512 1.00 79.88 77 ALA A C 1
ATOM 577 O O . ALA A 1 77 ? 10.482 -4.783 -14.075 1.00 79.88 77 ALA A O 1
ATOM 578 N N . ALA A 1 78 ? 12.698 -4.489 -14.004 1.00 84.06 78 ALA A N 1
ATOM 579 C CA . ALA A 1 78 ? 12.913 -5.421 -12.897 1.00 84.06 78 ALA A CA 1
ATOM 580 C C . ALA A 1 78 ? 12.245 -4.956 -11.592 1.00 84.06 78 ALA A C 1
ATOM 582 O O . ALA A 1 78 ? 11.572 -5.753 -10.937 1.00 84.06 78 ALA A O 1
ATOM 583 N N . VAL A 1 79 ? 12.379 -3.671 -11.250 1.00 84.69 79 VAL A N 1
ATOM 584 C CA . VAL A 1 79 ? 11.723 -3.063 -10.082 1.00 84.69 79 VAL A CA 1
ATOM 585 C C . VAL A 1 79 ? 10.202 -3.137 -10.219 1.00 84.69 79 VAL A C 1
ATOM 587 O O . VAL A 1 79 ? 9.531 -3.540 -9.274 1.00 84.69 79 VAL A O 1
ATOM 590 N N . SER A 1 80 ? 9.664 -2.827 -11.402 1.00 82.81 80 SER A N 1
ATOM 591 C CA . SER A 1 80 ? 8.230 -2.935 -11.701 1.00 82.81 80 SER A CA 1
ATOM 592 C C . SER A 1 80 ? 7.708 -4.352 -11.446 1.00 82.81 80 SER A C 1
ATOM 594 O O . SER A 1 80 ? 6.748 -4.531 -10.703 1.00 82.81 80 SER A O 1
ATOM 596 N N . ARG A 1 81 ? 8.407 -5.386 -11.939 1.00 85.12 81 ARG A N 1
ATOM 597 C CA . ARG A 1 81 ? 8.020 -6.784 -11.687 1.00 85.12 81 ARG A CA 1
ATOM 598 C C . ARG A 1 81 ? 8.030 -7.128 -10.198 1.00 85.12 81 ARG A C 1
ATOM 600 O O . ARG A 1 81 ? 7.083 -7.733 -9.717 1.00 85.12 81 ARG A O 1
ATOM 607 N N . GLN A 1 82 ? 9.069 -6.737 -9.456 1.00 86.81 82 GLN A N 1
ATOM 608 C CA . GLN A 1 82 ? 9.146 -6.967 -8.003 1.00 86.81 82 GLN A CA 1
ATOM 609 C C . GLN A 1 82 ? 7.993 -6.312 -7.231 1.00 86.81 82 GLN A C 1
ATOM 611 O O . GLN A 1 82 ? 7.536 -6.856 -6.226 1.00 86.81 82 GLN A O 1
ATOM 616 N N . ARG A 1 83 ? 7.528 -5.149 -7.693 1.00 89.50 83 ARG A N 1
ATOM 617 C CA . ARG A 1 83 ? 6.403 -4.419 -7.103 1.00 89.50 83 ARG A CA 1
ATOM 618 C C . ARG A 1 83 ? 5.070 -5.124 -7.325 1.00 89.50 83 ARG A C 1
ATOM 620 O O . ARG A 1 83 ? 4.336 -5.279 -6.359 1.00 89.50 83 ARG A O 1
ATOM 627 N N . GLU A 1 84 ? 4.824 -5.651 -8.520 1.00 86.62 84 GLU A N 1
ATOM 628 C CA . GLU A 1 84 ? 3.637 -6.470 -8.815 1.00 86.62 84 GLU A CA 1
ATOM 629 C C . GLU A 1 84 ? 3.527 -7.699 -7.895 1.00 86.62 84 GLU A C 1
ATOM 631 O O . GLU A 1 84 ? 2.468 -7.952 -7.326 1.00 86.62 84 GLU A O 1
ATOM 636 N N . TRP A 1 85 ? 4.633 -8.425 -7.668 1.00 88.12 85 TRP A N 1
ATOM 637 C CA . TRP A 1 85 ? 4.651 -9.575 -6.746 1.00 88.12 85 TRP A CA 1
ATOM 638 C C . TRP A 1 85 ? 4.304 -9.179 -5.310 1.00 88.12 85 TRP A C 1
ATOM 640 O O . TRP A 1 85 ? 3.572 -9.879 -4.610 1.00 88.12 85 TRP A O 1
ATOM 650 N N . LEU A 1 86 ? 4.838 -8.043 -4.861 1.00 89.62 86 LEU A N 1
ATOM 651 C CA . LEU A 1 86 ? 4.552 -7.519 -3.533 1.00 89.62 86 LEU A CA 1
ATOM 652 C C . LEU A 1 86 ? 3.105 -7.023 -3.422 1.00 89.62 86 LEU A C 1
ATOM 654 O O . LEU A 1 86 ? 2.488 -7.179 -2.366 1.00 89.62 86 LEU A O 1
ATOM 658 N N . ALA A 1 87 ? 2.558 -6.466 -4.500 1.00 88.25 87 ALA A N 1
ATOM 659 C CA . ALA A 1 87 ? 1.175 -6.029 -4.568 1.00 88.25 87 ALA A CA 1
ATOM 660 C C . ALA A 1 87 ? 0.198 -7.212 -4.523 1.00 88.25 87 ALA A C 1
ATOM 662 O O . ALA A 1 87 ? -0.769 -7.185 -3.762 1.00 88.25 87 ALA A O 1
ATOM 663 N N . ASP A 1 88 ? 0.492 -8.301 -5.238 1.00 89.19 88 ASP A N 1
ATOM 664 C CA . ASP A 1 88 ? -0.263 -9.557 -5.162 1.00 89.19 88 ASP A CA 1
ATOM 665 C C . ASP A 1 88 ? -0.244 -10.157 -3.751 1.00 89.19 88 ASP A C 1
ATOM 667 O O . ASP A 1 88 ? -1.298 -10.483 -3.199 1.00 89.19 88 ASP A O 1
ATOM 671 N N . ALA A 1 89 ? 0.933 -10.229 -3.123 1.00 89.88 89 ALA A N 1
ATOM 672 C CA . ALA A 1 89 ? 1.062 -10.716 -1.750 1.00 89.88 89 ALA A CA 1
ATOM 673 C C . ALA A 1 89 ? 0.285 -9.840 -0.748 1.00 89.88 89 ALA A C 1
ATOM 675 O O . ALA A 1 89 ? -0.423 -10.355 0.121 1.00 89.88 89 ALA A O 1
ATOM 676 N N . SER A 1 90 ? 0.365 -8.514 -0.898 1.00 88.12 90 SER A N 1
ATOM 677 C CA . SER A 1 90 ? -0.365 -7.558 -0.055 1.00 88.12 90 SER A CA 1
ATOM 678 C C . SER A 1 90 ? -1.877 -7.672 -0.256 1.00 88.12 90 SER A C 1
ATOM 680 O O . SER A 1 90 ? -2.634 -7.637 0.711 1.00 88.12 90 SER A O 1
ATOM 682 N N . ALA A 1 91 ? -2.332 -7.873 -1.495 1.00 88.62 91 ALA A N 1
ATOM 683 C CA . ALA A 1 91 ? -3.743 -8.067 -1.801 1.00 88.62 91 ALA A CA 1
ATOM 684 C C . ALA A 1 91 ? -4.304 -9.304 -1.091 1.00 88.62 91 ALA A C 1
ATOM 686 O O . ALA A 1 91 ? -5.356 -9.215 -0.461 1.00 88.62 91 ALA A O 1
ATOM 687 N N . VAL A 1 92 ? -3.574 -10.425 -1.127 1.00 90.19 92 VAL A N 1
ATOM 688 C CA . VAL A 1 92 ? -3.928 -11.644 -0.382 1.00 90.19 92 VAL A CA 1
ATOM 689 C C . VAL A 1 92 ? -3.926 -11.394 1.124 1.00 90.19 92 VAL A C 1
ATOM 691 O O . VAL A 1 92 ? -4.819 -11.864 1.829 1.00 90.19 92 VAL A O 1
ATOM 694 N N . GLN A 1 93 ? -2.957 -10.633 1.637 1.00 88.19 93 GLN A N 1
ATOM 695 C CA . GLN A 1 93 ? -2.903 -10.281 3.054 1.00 88.19 93 GLN A CA 1
ATOM 696 C C . GLN A 1 93 ? -4.127 -9.461 3.492 1.00 88.19 93 GLN A C 1
ATOM 698 O O . GLN A 1 93 ? -4.655 -9.704 4.579 1.00 88.19 93 GLN A O 1
ATOM 703 N N . PHE A 1 94 ? -4.588 -8.522 2.661 1.00 86.75 94 PHE A N 1
ATOM 704 C CA . PHE A 1 94 ? -5.738 -7.668 2.966 1.00 86.75 94 PHE A CA 1
ATOM 705 C C . PHE A 1 94 ? -7.070 -8.404 2.865 1.00 86.75 94 PHE A C 1
ATOM 707 O O . PHE A 1 94 ? -7.922 -8.235 3.732 1.00 86.75 94 PHE A O 1
ATOM 714 N N . THR A 1 95 ? -7.265 -9.217 1.826 1.00 87.06 95 THR A N 1
ATOM 715 C CA . THR A 1 95 ? -8.555 -9.882 1.584 1.00 87.06 95 THR A CA 1
ATOM 716 C C . THR A 1 95 ? -8.670 -11.235 2.267 1.00 87.06 95 THR A C 1
ATOM 718 O O . THR A 1 95 ? -9.775 -11.756 2.382 1.00 87.06 95 THR A O 1
ATOM 721 N N . ARG A 1 96 ? -7.538 -11.835 2.666 1.00 86.69 96 ARG A N 1
ATOM 722 C CA . ARG A 1 96 ? -7.436 -13.247 3.075 1.00 86.69 96 ARG A CA 1
ATOM 723 C C . ARG A 1 96 ? -8.009 -14.215 2.034 1.00 86.69 96 ARG A C 1
ATOM 725 O O . ARG A 1 96 ? -8.367 -15.338 2.370 1.00 86.69 96 ARG A O 1
ATOM 732 N N . GLN A 1 97 ? -8.081 -13.784 0.774 1.00 82.88 97 GLN A N 1
ATOM 733 C CA . GLN A 1 97 ? -8.735 -14.513 -0.303 1.00 82.88 97 GLN A CA 1
ATOM 734 C C . GLN A 1 97 ? -7.818 -14.594 -1.526 1.00 82.88 97 GLN A C 1
ATOM 736 O O . GLN A 1 97 ? -7.708 -13.645 -2.305 1.00 82.88 97 GLN A O 1
ATOM 741 N N . THR A 1 98 ? -7.167 -15.745 -1.690 1.00 87.25 98 THR A N 1
ATOM 742 C CA . THR A 1 98 ? -6.294 -16.061 -2.830 1.00 87.25 98 THR A CA 1
ATOM 743 C C . THR A 1 98 ? -7.092 -16.448 -4.072 1.00 87.25 98 THR A C 1
ATOM 745 O O . THR A 1 98 ? -6.767 -15.994 -5.169 1.00 87.25 98 THR A O 1
ATOM 748 N N . ALA A 1 99 ? -8.174 -17.218 -3.913 1.00 85.25 99 ALA A N 1
ATOM 749 C CA . ALA A 1 99 ? -8.938 -17.778 -5.027 1.00 85.25 99 ALA A CA 1
ATOM 750 C C . ALA A 1 99 ? -9.599 -16.691 -5.889 1.00 85.25 99 ALA A C 1
ATOM 752 O O . ALA A 1 99 ? -9.590 -16.785 -7.114 1.00 85.25 99 ALA A O 1
ATOM 753 N N . GLY A 1 100 ? -10.093 -15.613 -5.271 1.00 84.00 100 GLY A N 1
ATOM 754 C CA . GLY A 1 100 ? -10.672 -14.480 -6.002 1.00 84.00 100 GLY A CA 1
ATOM 755 C C . GLY A 1 100 ? -9.642 -13.720 -6.849 1.00 84.00 100 GLY A C 1
ATOM 756 O O . GLY A 1 100 ? -9.943 -13.291 -7.962 1.00 84.00 100 GLY A O 1
ATOM 757 N N . LEU A 1 101 ? -8.401 -13.585 -6.362 1.00 84.75 101 LEU A N 1
ATOM 758 C CA . LEU A 1 101 ? -7.318 -12.959 -7.129 1.00 84.75 101 LEU A CA 1
ATOM 759 C C . LEU A 1 101 ? -6.861 -13.865 -8.279 1.00 84.75 101 LEU A C 1
ATOM 761 O O . LEU A 1 101 ? -6.737 -13.400 -9.410 1.00 84.75 101 LEU A O 1
ATOM 765 N N . VAL A 1 102 ? -6.685 -15.160 -8.009 1.00 87.50 102 VAL A N 1
ATOM 766 C CA . VAL A 1 102 ? -6.350 -16.174 -9.020 1.00 87.50 102 VAL A CA 1
ATOM 767 C C . VAL A 1 102 ? -7.410 -16.228 -10.121 1.00 87.50 102 VAL A C 1
ATOM 769 O O . VAL A 1 102 ? -7.061 -16.195 -11.299 1.00 87.50 102 VAL A O 1
ATOM 772 N N . GLY A 1 103 ? -8.698 -16.247 -9.763 1.00 85.06 103 GLY A N 1
ATOM 773 C CA . GLY A 1 103 ? -9.809 -16.235 -10.717 1.00 85.06 103 GLY A CA 1
ATOM 774 C C . GLY A 1 103 ? -9.802 -14.992 -11.608 1.00 85.06 103 GLY A C 1
ATOM 775 O O . GLY A 1 103 ? -9.896 -15.107 -12.831 1.00 85.06 103 GLY A O 1
ATOM 776 N N . ALA A 1 104 ? -9.585 -13.811 -11.021 1.00 84.25 104 ALA A N 1
ATOM 777 C CA . ALA A 1 104 ? -9.460 -12.567 -11.778 1.00 84.25 104 ALA A CA 1
ATOM 778 C C . ALA A 1 104 ? -8.276 -12.599 -12.766 1.00 84.25 104 ALA A C 1
ATOM 780 O O . ALA A 1 104 ? -8.434 -12.225 -13.930 1.00 84.25 104 ALA A O 1
ATOM 781 N N . LEU A 1 105 ? -7.109 -13.098 -12.341 1.00 85.19 105 LEU A N 1
ATOM 782 C CA . LEU A 1 105 ? -5.930 -13.232 -13.205 1.00 85.19 105 LEU A CA 1
ATOM 783 C C . LEU A 1 105 ? -6.152 -14.251 -14.333 1.00 85.19 105 LEU A C 1
ATOM 785 O O . LEU A 1 105 ? -5.823 -13.962 -15.485 1.00 85.19 105 LEU A O 1
ATOM 789 N N . LYS A 1 106 ? -6.758 -15.410 -14.035 1.00 85.19 106 LYS A N 1
ATOM 790 C CA . LYS A 1 106 ? -7.145 -16.421 -15.037 1.00 85.19 106 LYS A CA 1
ATOM 791 C C . LYS A 1 106 ? -8.103 -15.823 -16.071 1.00 85.19 106 LYS A C 1
ATOM 793 O O . LYS A 1 106 ? -7.928 -16.038 -17.270 1.00 85.19 106 LYS A O 1
ATOM 798 N N . LYS A 1 107 ? -9.066 -15.006 -15.629 1.00 81.56 107 LYS A N 1
ATOM 799 C CA . LYS A 1 107 ? -10.015 -14.319 -16.513 1.00 81.56 107 LYS A CA 1
ATOM 800 C C . LYS A 1 107 ? -9.319 -13.334 -17.454 1.00 81.56 107 LYS A C 1
ATOM 802 O O . LYS A 1 107 ? -9.550 -13.394 -18.658 1.00 81.56 107 LYS A O 1
ATOM 807 N N . ILE A 1 108 ? -8.421 -12.494 -16.935 1.00 78.19 108 ILE A N 1
ATOM 808 C CA . ILE A 1 108 ? -7.625 -11.553 -17.746 1.00 78.19 108 ILE A CA 1
ATOM 809 C C . ILE A 1 108 ? -6.746 -12.305 -18.750 1.00 78.19 108 ILE A C 1
ATOM 811 O O . ILE A 1 108 ? -6.681 -11.929 -19.919 1.00 78.19 108 ILE A O 1
ATOM 815 N N . ALA A 1 109 ? -6.098 -13.388 -18.315 1.00 78.75 109 ALA A N 1
ATOM 816 C CA . ALA A 1 109 ? -5.255 -14.208 -19.179 1.00 78.75 109 ALA A CA 1
ATOM 817 C C . ALA A 1 109 ? -6.051 -14.913 -20.292 1.00 78.75 109 ALA A C 1
ATOM 819 O O . ALA A 1 109 ? -5.515 -15.136 -21.380 1.00 78.75 109 ALA A O 1
ATOM 820 N N . GLY A 1 110 ? -7.312 -15.260 -20.020 1.00 74.69 110 GLY A N 1
ATOM 821 C CA . GLY A 1 110 ? -8.219 -15.922 -20.953 1.00 74.69 110 GLY A CA 1
ATOM 822 C C . GLY A 1 110 ? -8.781 -15.011 -22.049 1.00 74.69 110 GLY A C 1
ATOM 823 O O . GLY A 1 110 ? -9.138 -15.494 -23.116 1.00 74.69 110 GLY A O 1
ATOM 824 N N . VAL A 1 111 ? -8.895 -13.699 -21.839 1.00 75.88 111 VAL A N 1
ATOM 825 C CA . VAL A 1 111 ? -9.481 -12.807 -22.857 1.00 75.88 111 VAL A CA 1
ATOM 826 C C . VAL A 1 111 ? -8.494 -12.615 -24.017 1.00 75.88 111 VAL A C 1
ATOM 828 O O . VAL A 1 111 ? -7.344 -12.237 -23.809 1.00 75.88 111 VAL A O 1
ATOM 831 N N . ALA A 1 112 ? -8.936 -12.855 -25.260 1.00 57.06 112 ALA A N 1
ATOM 832 C CA . ALA A 1 112 ? -8.080 -12.843 -26.457 1.00 57.06 112 ALA A CA 1
ATOM 833 C C . ALA A 1 112 ? -7.400 -11.484 -26.731 1.00 57.06 112 ALA A C 1
ATOM 835 O O . ALA A 1 112 ? -6.283 -11.442 -27.248 1.00 57.06 112 ALA A O 1
ATOM 836 N N . SER A 1 113 ? -8.044 -10.382 -26.342 1.00 55.12 113 SER A N 1
ATOM 837 C CA . SER A 1 113 ? -7.501 -9.016 -26.383 1.00 55.12 113 SER A CA 1
ATOM 838 C C . SER A 1 113 ? -6.404 -8.772 -25.333 1.00 55.12 113 SER A C 1
ATOM 840 O O . SER A 1 113 ? -5.621 -7.830 -25.468 1.00 55.12 113 SER A O 1
ATOM 842 N N . GLY A 1 114 ? -6.339 -9.608 -24.289 1.00 58.72 114 GLY A N 1
ATOM 843 C CA . GLY A 1 114 ? -5.473 -9.424 -23.127 1.00 58.72 114 GLY A CA 1
ATOM 844 C C . GLY A 1 114 ? -5.597 -8.010 -22.552 1.00 58.72 114 GLY A C 1
ATOM 845 O O . GLY A 1 114 ? -6.702 -7.508 -22.361 1.00 58.72 114 GLY A O 1
ATOM 846 N N . SER A 1 115 ? -4.454 -7.355 -22.333 1.00 51.31 115 SER A N 1
ATOM 847 C CA . SER A 1 115 ? -4.365 -5.947 -21.914 1.00 51.31 115 SER A CA 1
ATOM 848 C C . SER A 1 115 ? -3.813 -5.021 -23.015 1.00 51.31 115 SER A C 1
ATOM 850 O O . SER A 1 115 ? -3.332 -3.925 -22.721 1.00 51.31 115 SER A O 1
ATOM 852 N N . ALA A 1 116 ? -3.807 -5.462 -24.278 1.00 50.28 116 ALA A N 1
ATOM 853 C CA . ALA A 1 116 ? -3.115 -4.759 -25.355 1.00 50.28 116 ALA A CA 1
ATOM 854 C C . ALA A 1 116 ? -3.855 -3.474 -25.773 1.00 50.28 116 ALA A C 1
ATOM 856 O O . ALA A 1 116 ? -4.988 -3.520 -26.254 1.00 50.28 116 ALA A O 1
ATOM 857 N N . LEU A 1 117 ? -3.188 -2.324 -25.640 1.00 50.03 117 LEU A N 1
ATOM 858 C CA . LEU A 1 117 ? -3.663 -1.055 -26.194 1.00 50.03 117 LEU A CA 1
ATOM 859 C C . LEU A 1 117 ? -3.240 -0.957 -27.665 1.00 50.03 117 LEU A C 1
ATOM 861 O O . LEU A 1 117 ? -2.095 -1.241 -28.014 1.00 50.03 117 LEU A O 1
ATOM 865 N N . ARG A 1 118 ? -4.161 -0.533 -28.539 1.00 46.41 118 ARG A N 1
ATOM 866 C CA . ARG A 1 118 ? -3.918 -0.403 -29.991 1.00 46.41 118 ARG A CA 1
ATOM 867 C C . ARG A 1 118 ? -2.912 0.697 -30.360 1.00 46.41 118 ARG A C 1
ATOM 869 O O . ARG A 1 118 ? -2.441 0.710 -31.492 1.00 46.41 118 ARG A O 1
ATOM 876 N N . ASP A 1 119 ? -2.567 1.586 -29.429 1.00 47.44 119 ASP A N 1
ATOM 877 C CA . ASP A 1 119 ? -1.702 2.738 -29.678 1.00 47.44 119 ASP A CA 1
ATOM 878 C C . ASP A 1 119 ? -0.326 2.600 -28.995 1.00 47.44 119 ASP A C 1
ATOM 880 O O . ASP A 1 119 ? -0.204 2.543 -27.770 1.00 47.44 119 ASP A O 1
ATOM 884 N N . ALA A 1 120 ? 0.732 2.517 -29.808 1.00 45.69 120 ALA A N 1
ATOM 885 C CA . ALA A 1 120 ? 2.062 2.068 -29.393 1.00 45.69 120 ALA A CA 1
ATOM 886 C C . ALA A 1 120 ? 2.886 3.113 -28.618 1.00 45.69 120 ALA A C 1
ATOM 888 O O . ALA A 1 120 ? 3.820 2.717 -27.912 1.00 45.69 120 ALA A O 1
ATOM 889 N N . ARG A 1 121 ? 2.575 4.414 -28.758 1.00 44.28 121 ARG A N 1
ATOM 890 C CA . ARG A 1 121 ? 3.225 5.501 -27.991 1.00 44.28 121 ARG A CA 1
ATOM 891 C C . ARG A 1 121 ? 2.597 5.635 -26.605 1.00 44.28 121 ARG A C 1
ATOM 893 O O . ARG A 1 121 ? 3.307 5.593 -25.606 1.00 44.28 121 ARG A O 1
ATOM 900 N N . SER A 1 122 ? 1.270 5.647 -26.562 1.00 46.31 122 SER A N 1
ATOM 901 C CA . SER A 1 122 ? 0.450 5.676 -25.348 1.00 46.31 122 SER A CA 1
ATOM 902 C C . SER A 1 122 ? 0.664 4.429 -24.476 1.00 46.31 122 SER A C 1
ATOM 904 O O . SER A 1 122 ? 0.718 4.509 -23.253 1.00 46.31 122 SER A O 1
ATOM 906 N N . ALA A 1 123 ? 0.888 3.260 -25.085 1.00 47.16 123 ALA A N 1
ATOM 907 C CA . ALA A 1 123 ? 1.107 2.016 -24.349 1.00 47.16 123 ALA A CA 1
ATOM 908 C C . ALA A 1 123 ? 2.373 2.007 -23.472 1.00 47.16 123 ALA A C 1
ATOM 910 O O . ALA A 1 123 ? 2.386 1.289 -22.481 1.00 47.16 123 ALA A O 1
ATOM 911 N N . THR A 1 124 ? 3.433 2.760 -23.795 1.00 50.25 124 THR A N 1
ATOM 912 C CA . THR A 1 124 ? 4.670 2.789 -22.981 1.00 50.25 124 THR A CA 1
ATOM 913 C C . THR A 1 124 ? 4.554 3.722 -21.775 1.00 50.25 124 THR A C 1
ATOM 915 O O . THR A 1 124 ? 5.156 3.457 -20.734 1.00 50.25 124 THR A O 1
ATOM 918 N N . GLU A 1 125 ? 3.764 4.788 -21.893 1.00 47.97 125 GLU A N 1
ATOM 919 C CA . GLU A 1 125 ? 3.491 5.715 -20.790 1.00 47.97 125 GLU A CA 1
ATOM 920 C C . GLU A 1 125 ? 2.460 5.138 -19.811 1.00 47.97 125 GLU A C 1
ATOM 922 O O . GLU A 1 125 ? 2.592 5.319 -18.601 1.00 47.97 125 GLU A O 1
ATOM 927 N N . VAL A 1 126 ? 1.494 4.362 -20.317 1.00 50.69 126 VAL A N 1
ATOM 928 C CA . VAL A 1 126 ? 0.382 3.798 -19.532 1.00 50.69 126 VAL A CA 1
ATOM 929 C C . VAL A 1 126 ? 0.607 2.320 -19.162 1.00 50.69 126 VAL A C 1
ATOM 931 O O . VAL A 1 126 ? -0.196 1.738 -18.440 1.00 50.69 126 VAL A O 1
ATOM 934 N N . SER A 1 127 ? 1.717 1.684 -19.576 1.00 49.84 127 SER A N 1
ATOM 935 C CA . SER A 1 127 ? 1.967 0.253 -19.294 1.00 49.84 127 SER A CA 1
ATOM 936 C C . SER A 1 127 ? 1.999 -0.094 -17.807 1.00 49.84 127 SER A C 1
ATOM 938 O O . SER A 1 127 ? 1.710 -1.230 -17.451 1.00 49.84 127 SER A O 1
ATOM 940 N N . HIS A 1 128 ? 2.324 0.870 -16.942 1.00 49.78 128 HIS A N 1
ATOM 941 C CA . HIS A 1 128 ? 2.342 0.706 -15.482 1.00 49.78 128 HIS A CA 1
ATOM 942 C C . HIS A 1 128 ? 0.946 0.754 -14.839 1.00 49.78 128 HIS A C 1
ATOM 944 O O . HIS A 1 128 ? 0.831 0.449 -13.664 1.00 49.78 128 HIS A O 1
ATOM 950 N N . MET A 1 129 ? -0.098 1.139 -15.582 1.00 51.34 129 MET A N 1
ATOM 951 C CA . MET A 1 129 ? -1.503 1.128 -15.131 1.00 51.34 129 MET A CA 1
ATOM 952 C C . MET A 1 129 ? -2.299 -0.063 -15.690 1.00 51.34 129 MET A C 1
ATOM 954 O O . MET A 1 129 ? -3.481 -0.220 -15.400 1.00 51.34 129 MET A O 1
ATOM 958 N N . LEU A 1 130 ? -1.684 -0.868 -16.557 1.00 50.50 130 LEU A N 1
ATOM 959 C CA . LEU A 1 130 ? -2.327 -1.998 -17.216 1.00 50.50 130 LEU A CA 1
ATOM 960 C C . LEU A 1 130 ? -2.091 -3.283 -16.421 1.00 50.50 130 LEU A C 1
ATOM 962 O O . LEU A 1 130 ? -0.963 -3.579 -16.058 1.00 50.50 130 LEU A O 1
ATOM 966 N N . PHE A 1 131 ? -3.138 -4.086 -16.234 1.00 47.12 131 PHE A N 1
ATOM 967 C CA . PHE A 1 131 ? -3.097 -5.349 -15.478 1.00 47.12 131 PHE A CA 1
ATOM 968 C C . PHE A 1 131 ? -2.336 -6.493 -16.177 1.00 47.12 131 PHE A C 1
ATOM 970 O O . PHE A 1 131 ? -2.187 -7.584 -15.628 1.00 47.12 131 PHE A O 1
ATOM 977 N N . GLY A 1 132 ? -1.883 -6.278 -17.411 1.00 49.47 132 GLY A N 1
ATOM 978 C CA . GLY A 1 132 ? -1.059 -7.213 -18.167 1.00 49.47 132 GLY A CA 1
ATOM 979 C C . GLY A 1 132 ? -0.146 -6.478 -19.143 1.00 49.47 132 GLY A C 1
ATOM 980 O O . GLY A 1 132 ? -0.189 -5.255 -19.269 1.00 49.47 132 GLY A O 1
ATOM 981 N N . GLU A 1 133 ? 0.690 -7.222 -19.868 1.00 50.25 133 GLU A N 1
ATOM 982 C CA . GLU A 1 133 ? 1.571 -6.633 -20.879 1.00 50.25 133 GLU A CA 1
ATOM 983 C C . GLU A 1 133 ? 0.765 -5.879 -21.956 1.00 50.25 133 GLU A C 1
ATOM 985 O O . GLU A 1 133 ? 0.111 -6.479 -22.808 1.00 50.25 133 GLU A O 1
ATOM 990 N N . GLY A 1 134 ? 0.841 -4.543 -21.946 1.00 42.00 134 GLY A N 1
ATOM 991 C CA . GLY A 1 134 ? 0.232 -3.683 -22.970 1.00 42.00 134 GLY A CA 1
ATOM 992 C C . GLY A 1 134 ? 0.899 -3.782 -24.349 1.00 42.00 134 GLY A C 1
ATOM 993 O O . GLY A 1 134 ? 0.310 -3.386 -25.353 1.00 42.00 134 GLY A O 1
ATOM 994 N N . ARG A 1 135 ? 2.114 -4.343 -24.419 1.00 45.50 135 ARG A N 1
ATOM 995 C CA . ARG A 1 135 ? 2.824 -4.712 -25.651 1.00 45.50 135 ARG A CA 1
ATOM 996 C C . ARG A 1 135 ? 3.267 -6.160 -25.527 1.00 45.50 135 ARG A C 1
ATOM 998 O O . ARG A 1 135 ? 3.936 -6.496 -24.558 1.00 45.50 135 ARG A O 1
ATOM 1005 N N . ARG A 1 136 ? 2.995 -6.971 -26.550 1.00 43.59 136 ARG A N 1
ATOM 1006 C CA . ARG A 1 136 ? 3.617 -8.289 -26.744 1.00 43.59 136 ARG A CA 1
ATOM 1007 C C . ARG A 1 136 ? 5.107 -8.054 -27.015 1.00 43.59 136 ARG A C 1
ATOM 1009 O O . ARG A 1 136 ? 5.525 -7.888 -28.159 1.00 43.59 136 ARG A O 1
ATOM 1016 N N . SER A 1 137 ? 5.888 -7.846 -25.961 1.00 44.19 137 SER A N 1
ATOM 1017 C CA . SER A 1 137 ? 7.296 -7.501 -26.098 1.00 44.19 137 SER A CA 1
ATOM 1018 C C . SER A 1 137 ? 8.036 -8.761 -26.522 1.00 44.19 137 SER A C 1
ATOM 1020 O O . SER A 1 137 ? 8.057 -9.748 -25.797 1.00 44.19 137 SER A O 1
ATOM 1022 N N . PHE A 1 138 ? 8.669 -8.739 -27.694 1.00 41.06 138 PHE A N 1
ATOM 1023 C CA . PHE A 1 138 ? 9.472 -9.857 -28.207 1.00 41.06 138 PHE A CA 1
ATOM 1024 C C . PHE A 1 138 ? 10.676 -10.216 -27.307 1.00 41.06 138 PHE A C 1
ATOM 1026 O O . PHE A 1 138 ? 11.387 -11.177 -27.585 1.00 41.06 138 PHE A O 1
ATOM 1033 N N . ARG A 1 139 ? 10.934 -9.458 -26.229 1.00 48.50 139 ARG A N 1
ATOM 1034 C CA . ARG A 1 139 ? 11.989 -9.725 -25.244 1.00 48.50 139 ARG A CA 1
ATOM 1035 C C . ARG A 1 139 ? 11.424 -9.608 -23.829 1.00 48.50 139 ARG A C 1
ATOM 1037 O O . ARG A 1 139 ? 11.096 -8.504 -23.390 1.00 48.50 139 ARG A O 1
ATOM 1044 N N . ALA A 1 140 ? 11.415 -10.728 -23.102 1.00 55.06 140 ALA A N 1
ATOM 1045 C CA . ALA A 1 140 ? 10.992 -10.843 -21.698 1.00 55.06 140 ALA A CA 1
ATOM 1046 C C . ALA A 1 140 ? 11.667 -9.822 -20.756 1.00 55.06 140 ALA A C 1
ATOM 1048 O O . ALA A 1 140 ? 11.155 -9.500 -19.689 1.00 55.06 140 ALA A O 1
ATOM 1049 N N . TRP A 1 141 ? 12.816 -9.266 -21.150 1.00 46.22 141 TRP A N 1
ATOM 1050 C CA . TRP A 1 141 ? 13.571 -8.301 -20.347 1.00 46.22 141 TRP A CA 1
ATOM 1051 C C . TRP A 1 141 ? 12.955 -6.893 -20.323 1.00 46.22 141 TRP A C 1
ATOM 1053 O O . TRP A 1 141 ? 13.196 -6.154 -19.371 1.00 46.22 141 TRP A O 1
ATOM 1063 N N . TYR A 1 142 ? 12.125 -6.543 -21.315 1.00 51.88 142 TYR A N 1
ATOM 1064 C CA . TYR A 1 142 ? 11.390 -5.267 -21.381 1.00 51.88 142 TYR A CA 1
ATOM 1065 C C . TYR A 1 142 ? 9.955 -5.355 -20.835 1.00 51.88 142 TYR A C 1
ATOM 1067 O O . TYR A 1 142 ? 9.228 -4.363 -20.857 1.00 51.88 142 TYR A O 1
ATOM 1075 N N . ALA A 1 143 ? 9.542 -6.526 -20.346 1.00 58.59 143 ALA A N 1
ATOM 1076 C CA . ALA A 1 143 ? 8.244 -6.725 -19.718 1.00 58.59 143 ALA A CA 1
ATOM 1077 C C . ALA A 1 143 ? 8.152 -5.923 -18.409 1.00 58.59 143 ALA A C 1
ATOM 1079 O O . ALA A 1 143 ? 8.917 -6.172 -17.470 1.00 58.59 143 ALA A O 1
ATOM 1080 N N . THR A 1 144 ? 7.233 -4.955 -18.334 1.00 59.16 144 THR A N 1
ATOM 1081 C CA . THR A 1 144 ? 6.962 -4.191 -17.099 1.00 59.16 144 THR A CA 1
ATOM 1082 C C . THR A 1 144 ? 6.135 -4.984 -16.092 1.00 59.16 144 THR A C 1
ATOM 1084 O O . THR A 1 144 ? 6.158 -4.665 -14.907 1.00 59.16 144 THR A O 1
ATOM 1087 N N . HIS A 1 145 ? 5.482 -6.051 -16.553 1.00 67.19 145 HIS A N 1
ATOM 1088 C CA . HIS A 1 145 ? 4.673 -6.959 -15.749 1.00 67.19 145 HIS A CA 1
ATOM 1089 C C . HIS A 1 145 ? 5.235 -8.377 -15.812 1.00 67.19 145 HIS A C 1
ATOM 1091 O O . HIS A 1 145 ? 5.721 -8.781 -16.871 1.00 67.19 145 HIS A O 1
ATOM 1097 N N . PRO A 1 146 ? 5.198 -9.145 -14.711 1.00 71.12 146 PRO A N 1
ATOM 1098 C CA . PRO A 1 146 ? 5.486 -10.566 -14.780 1.00 71.12 146 PRO A CA 1
ATOM 1099 C C . PRO A 1 146 ? 4.420 -11.274 -15.634 1.00 71.12 146 PRO A C 1
ATOM 1101 O O . PRO A 1 146 ? 3.260 -10.845 -15.637 1.00 71.12 146 PRO A O 1
ATOM 1104 N N . PRO A 1 147 ? 4.769 -12.364 -16.339 1.00 79.38 147 PRO A N 1
ATOM 1105 C CA . PRO A 1 147 ? 3.788 -13.175 -17.047 1.00 79.38 147 PRO A CA 1
ATOM 1106 C C . PRO A 1 147 ? 2.643 -13.594 -16.119 1.00 79.38 147 PRO A C 1
ATOM 1108 O O . PRO A 1 147 ? 2.871 -14.046 -14.997 1.00 79.38 147 PRO A O 1
ATOM 1111 N N . LEU A 1 148 ? 1.399 -13.478 -16.597 1.00 80.31 148 LEU A N 1
ATOM 1112 C CA . LEU A 1 148 ? 0.213 -13.819 -15.799 1.00 80.31 148 LEU A CA 1
ATOM 1113 C C . LEU A 1 148 ? 0.251 -15.270 -15.300 1.00 80.31 148 LEU A C 1
ATOM 1115 O O . LEU A 1 148 ? -0.158 -15.532 -14.175 1.00 80.31 148 LEU A O 1
ATOM 1119 N N . ALA A 1 149 ? 0.785 -16.196 -16.102 1.00 83.31 149 ALA A N 1
ATOM 1120 C CA . ALA A 1 149 ? 0.949 -17.592 -15.706 1.00 83.31 149 ALA A CA 1
ATOM 1121 C C . ALA A 1 149 ? 1.862 -17.748 -14.478 1.00 83.31 149 ALA A C 1
ATOM 1123 O O . ALA A 1 149 ? 1.542 -18.526 -13.584 1.00 83.31 149 ALA A O 1
ATOM 1124 N N . ASP A 1 150 ? 2.946 -16.972 -14.394 1.00 84.69 150 ASP A N 1
ATOM 1125 C CA . ASP A 1 150 ? 3.868 -17.016 -13.255 1.00 84.69 150 ASP A CA 1
ATOM 1126 C C . ASP A 1 150 ? 3.209 -16.422 -12.005 1.00 84.69 150 ASP A C 1
ATOM 1128 O O . ASP A 1 150 ? 3.347 -16.970 -10.911 1.00 84.69 150 ASP A O 1
ATOM 1132 N N . ARG A 1 151 ? 2.446 -15.329 -12.167 1.00 87.31 151 ARG A N 1
ATOM 1133 C CA . ARG A 1 151 ? 1.664 -14.712 -11.079 1.00 87.31 151 ARG A CA 1
ATOM 1134 C C . ARG A 1 151 ? 0.634 -15.677 -10.511 1.00 87.31 151 ARG A C 1
ATOM 1136 O O . ARG A 1 151 ? 0.562 -15.858 -9.299 1.00 87.31 151 ARG A O 1
ATOM 1143 N N . ILE A 1 152 ? -0.124 -16.336 -11.388 1.00 87.19 152 ILE A N 1
ATOM 1144 C CA . ILE A 1 152 ? -1.111 -17.338 -10.984 1.00 87.19 152 ILE A CA 1
ATOM 1145 C C . ILE A 1 152 ? -0.412 -18.498 -10.277 1.00 87.19 152 ILE A C 1
ATOM 1147 O O . ILE A 1 152 ? -0.839 -18.868 -9.194 1.00 87.19 152 ILE A O 1
ATOM 1151 N N . LYS A 1 153 ? 0.695 -19.013 -10.823 1.00 89.31 153 LYS A N 1
ATOM 1152 C CA . LYS A 1 153 ? 1.438 -20.133 -10.231 1.00 89.31 153 LYS A CA 1
ATOM 1153 C C . LYS A 1 153 ? 2.024 -19.818 -8.850 1.00 89.31 153 LYS A C 1
ATOM 1155 O O . LYS A 1 153 ? 2.120 -20.705 -8.009 1.00 89.31 153 LYS A O 1
ATOM 1160 N N . ALA A 1 154 ? 2.419 -18.570 -8.599 1.00 87.31 154 ALA A N 1
ATOM 1161 C CA . ALA A 1 154 ? 2.889 -18.156 -7.278 1.00 87.31 154 ALA A CA 1
ATOM 1162 C C . ALA A 1 154 ? 1.761 -18.093 -6.233 1.00 87.31 154 ALA A C 1
ATOM 1164 O O . ALA A 1 154 ? 2.017 -18.295 -5.049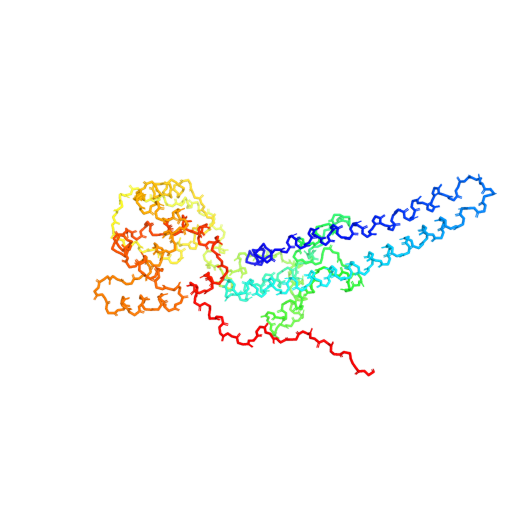 1.00 87.31 154 ALA A O 1
ATOM 1165 N N . LEU A 1 155 ? 0.529 -17.803 -6.663 1.00 87.75 155 LEU A N 1
ATOM 1166 C CA . LEU A 1 155 ? -0.655 -17.720 -5.801 1.00 87.75 155 LEU A CA 1
ATOM 1167 C C . LEU A 1 155 ? -1.371 -19.069 -5.638 1.00 87.75 155 LEU A C 1
ATOM 1169 O O . LEU A 1 155 ? -1.948 -19.338 -4.587 1.00 87.75 155 LEU A O 1
ATOM 1173 N N . ASP A 1 156 ? -1.330 -19.899 -6.676 1.00 89.75 156 ASP A N 1
ATOM 1174 C CA . ASP A 1 156 ? -1.898 -21.238 -6.756 1.00 89.75 156 ASP A CA 1
ATOM 1175 C C . ASP A 1 156 ? -0.850 -22.192 -7.357 1.00 89.75 156 ASP A C 1
ATOM 1177 O O . ASP A 1 156 ? -0.738 -22.310 -8.581 1.00 89.75 156 ASP A O 1
ATOM 1181 N N . PRO A 1 157 ? -0.069 -22.892 -6.514 1.00 89.25 157 PRO A N 1
ATOM 1182 C CA . PRO A 1 157 ? 0.953 -23.827 -6.977 1.00 89.25 157 PRO A CA 1
ATOM 1183 C C . PRO A 1 157 ? 0.408 -25.008 -7.792 1.00 89.25 157 PRO A C 1
ATOM 1185 O O . PRO A 1 157 ? 1.184 -25.659 -8.490 1.00 89.25 157 PRO A O 1
ATOM 1188 N N . SER A 1 158 ? -0.897 -25.297 -7.692 1.00 88.12 158 SER A N 1
ATOM 1189 C CA . SER A 1 158 ? -1.554 -26.399 -8.407 1.00 88.12 158 SER A CA 1
ATOM 1190 C C . SER A 1 158 ? -1.963 -26.046 -9.840 1.00 88.12 158 SER A C 1
ATOM 1192 O O . SER A 1 158 ? -2.346 -26.927 -10.603 1.00 88.12 158 SER A O 1
ATOM 1194 N N . PHE A 1 159 ? -1.843 -24.772 -10.215 1.00 89.00 159 PHE A N 1
ATOM 1195 C CA . PHE A 1 159 ? -2.229 -24.252 -11.519 1.00 89.00 159 PHE A CA 1
ATOM 1196 C C . PHE A 1 159 ? -1.431 -24.857 -12.689 1.00 89.00 159 PHE A C 1
ATOM 1198 O O . PHE A 1 159 ? -0.193 -24.815 -12.703 1.00 89.00 159 PHE A O 1
ATOM 1205 N N . ASP A 1 160 ? -2.144 -25.311 -13.727 1.00 88.25 160 ASP A N 1
ATOM 1206 C CA . ASP A 1 160 ? -1.561 -25.708 -15.014 1.00 88.25 160 ASP A CA 1
ATOM 1207 C C . ASP A 1 160 ? -1.724 -24.580 -16.059 1.00 88.25 160 ASP A C 1
ATOM 1209 O O . ASP A 1 160 ? -2.848 -24.174 -16.371 1.00 88.25 160 ASP A O 1
ATOM 1213 N N . PRO A 1 161 ? -0.633 -24.088 -16.684 1.00 83.25 161 PRO A N 1
ATOM 1214 C CA . PRO A 1 161 ? -0.695 -23.133 -17.792 1.00 83.25 161 PRO A CA 1
ATOM 1215 C C . PRO A 1 161 ? -1.651 -23.506 -18.938 1.00 83.25 161 PRO A C 1
ATOM 1217 O O . PRO A 1 161 ? -2.133 -22.605 -19.633 1.00 83.25 161 PRO A O 1
ATOM 1220 N N . ARG A 1 162 ? -1.947 -24.798 -19.146 1.00 85.25 162 ARG A N 1
ATOM 1221 C CA . ARG A 1 162 ? -2.928 -25.265 -20.144 1.00 85.25 162 ARG A CA 1
ATOM 1222 C C . ARG A 1 162 ? -4.339 -24.740 -19.877 1.00 85.25 162 ARG A C 1
ATOM 1224 O O . ARG A 1 162 ? -5.044 -24.419 -20.830 1.00 85.25 162 ARG A O 1
ATOM 1231 N N . GLU A 1 163 ? -4.706 -24.508 -18.616 1.00 84.06 163 GLU A N 1
ATOM 1232 C CA . GLU A 1 163 ? -6.010 -23.941 -18.251 1.00 84.06 163 GLU A CA 1
ATOM 1233 C C . GLU A 1 163 ? -6.250 -22.560 -18.890 1.00 84.06 163 GLU A C 1
ATOM 1235 O O . GLU A 1 163 ? -7.384 -22.216 -19.231 1.00 84.06 163 GLU A O 1
ATOM 1240 N N . ILE A 1 164 ? -5.193 -21.757 -19.094 1.00 83.81 164 ILE A N 1
ATOM 1241 C CA . ILE A 1 164 ? -5.303 -20.459 -19.783 1.00 83.81 164 ILE A CA 1
ATOM 1242 C C . ILE A 1 164 ? -5.623 -20.658 -21.267 1.00 83.81 164 ILE A C 1
ATOM 1244 O O . ILE A 1 164 ? -6.376 -19.867 -21.836 1.00 83.81 164 ILE A O 1
ATOM 1248 N N . ALA A 1 165 ? -5.058 -21.682 -21.911 1.00 82.50 165 ALA A N 1
ATOM 1249 C CA . ALA A 1 165 ? -5.350 -21.980 -23.312 1.00 82.50 165 ALA A CA 1
ATOM 1250 C C . ALA A 1 165 ? -6.823 -22.385 -23.484 1.00 82.50 165 ALA A C 1
ATOM 1252 O O . ALA A 1 165 ? -7.509 -21.845 -24.355 1.00 82.50 165 ALA A O 1
ATOM 1253 N N . ASP A 1 166 ? -7.332 -23.218 -22.577 1.00 84.38 166 ASP A N 1
ATOM 1254 C CA . ASP A 1 166 ? -8.736 -23.633 -22.564 1.00 84.38 166 ASP A CA 1
ATOM 1255 C C . ASP A 1 166 ? -9.678 -22.454 -22.279 1.00 84.38 166 ASP A C 1
ATOM 1257 O O . ASP A 1 166 ? -10.749 -22.334 -22.878 1.00 84.38 166 ASP A O 1
ATOM 1261 N N . LEU A 1 167 ? -9.294 -21.545 -21.374 1.00 83.00 167 LEU A N 1
ATOM 1262 C CA . LEU A 1 167 ? -10.034 -20.302 -21.122 1.00 83.00 167 LEU A CA 1
ATOM 1263 C C . LEU A 1 167 ? -10.055 -19.390 -22.352 1.00 83.00 167 LEU A C 1
ATOM 1265 O O . LEU A 1 167 ? -11.107 -18.842 -22.670 1.00 83.00 167 LEU A O 1
ATOM 1269 N N . LYS A 1 168 ? -8.941 -19.267 -23.084 1.00 82.19 168 LYS A N 1
ATOM 1270 C CA . LYS A 1 168 ? -8.886 -18.495 -24.337 1.00 82.19 168 LYS A CA 1
ATOM 1271 C C . LYS A 1 168 ? -9.818 -19.043 -25.401 1.00 82.19 168 LYS A C 1
ATOM 1273 O O . LYS A 1 168 ? -10.516 -18.268 -26.052 1.00 82.19 168 LYS A O 1
ATOM 1278 N N . GLN A 1 169 ? -9.851 -20.362 -25.563 1.00 82.56 169 GLN A N 1
ATOM 1279 C CA . GLN A 1 169 ? -10.759 -21.001 -26.507 1.00 82.56 169 GLN A CA 1
ATOM 1280 C C . GLN A 1 169 ? -12.222 -20.773 -26.106 1.00 82.56 169 GLN A C 1
ATOM 1282 O O . GLN A 1 169 ? -13.026 -20.359 -26.942 1.00 82.56 169 GLN A O 1
ATOM 1287 N N . ARG A 1 170 ? -12.556 -20.960 -24.820 1.00 81.62 170 ARG A N 1
ATOM 1288 C CA . ARG A 1 170 ? -13.908 -20.715 -24.292 1.00 81.62 170 ARG A CA 1
ATOM 1289 C C . ARG A 1 170 ? -14.345 -19.263 -24.469 1.00 81.62 170 ARG A C 1
ATOM 1291 O O . ARG A 1 170 ? -15.429 -19.023 -24.992 1.00 81.62 170 ARG A O 1
ATOM 1298 N N . TYR A 1 171 ? -13.499 -18.301 -24.102 1.00 82.00 171 TYR A N 1
ATOM 1299 C CA . TYR A 1 171 ? -13.821 -16.876 -24.215 1.00 82.00 171 TYR A CA 1
ATOM 1300 C C . TYR A 1 171 ? -13.838 -16.352 -25.650 1.00 82.00 171 TYR A C 1
ATOM 1302 O O . TYR A 1 171 ? -14.498 -15.352 -25.928 1.00 82.00 171 TYR A O 1
ATOM 1310 N N . GLY A 1 172 ? -13.156 -17.036 -26.572 1.00 77.44 172 GLY A N 1
ATOM 1311 C CA . GLY A 1 172 ? -13.284 -16.786 -28.005 1.00 77.44 172 GLY A CA 1
ATOM 1312 C C . GLY A 1 172 ? -14.648 -17.193 -28.573 1.00 77.44 172 GLY A C 1
ATOM 1313 O O . GLY A 1 172 ? -15.091 -16.599 -29.550 1.00 77.44 172 GLY A O 1
ATOM 1314 N N . GLN A 1 173 ? -15.321 -18.174 -27.963 1.00 79.88 173 GLN A N 1
ATOM 1315 C CA . GLN A 1 173 ? -16.643 -18.656 -28.387 1.00 79.88 173 GLN A CA 1
ATOM 1316 C C . GLN A 1 173 ? -17.796 -17.987 -27.628 1.00 79.88 173 GLN A C 1
ATOM 1318 O O . GLN A 1 173 ? -18.862 -17.760 -28.195 1.00 79.88 173 GLN A O 1
ATOM 1323 N N . ARG A 1 174 ? -17.595 -17.666 -26.346 1.00 77.44 174 ARG A N 1
ATOM 1324 C CA . ARG A 1 174 ? -18.595 -17.047 -25.470 1.00 77.44 174 ARG A CA 1
ATOM 1325 C C . ARG A 1 174 ? -17.936 -15.976 -24.616 1.00 77.44 174 ARG A C 1
ATOM 1327 O O . ARG A 1 174 ? -17.014 -16.277 -23.869 1.00 77.44 174 ARG A O 1
ATOM 1334 N N . SER A 1 175 ? -18.430 -14.742 -24.678 1.00 75.00 175 SER A N 1
ATOM 1335 C CA . SER A 1 175 ? -17.901 -13.668 -23.835 1.00 75.00 175 SER A CA 1
ATOM 1336 C C . SER A 1 175 ? -17.992 -14.035 -22.342 1.00 75.00 175 SER A C 1
ATOM 1338 O O . SER A 1 175 ? -19.002 -14.616 -21.935 1.00 75.00 175 SER A O 1
ATOM 1340 N N . PRO A 1 176 ? -16.968 -13.706 -21.531 1.00 74.62 176 PRO A N 1
ATOM 1341 C CA . PRO A 1 176 ? -16.979 -14.001 -20.102 1.00 74.62 176 PRO A CA 1
ATOM 1342 C C . PRO A 1 176 ? -18.150 -13.300 -19.410 1.00 74.62 176 PRO A C 1
ATOM 1344 O O . PRO A 1 176 ? -18.355 -12.103 -19.621 1.00 74.62 176 PRO A O 1
ATOM 1347 N N . ASP A 1 177 ? -18.847 -14.001 -18.519 1.00 78.06 177 ASP A N 1
ATOM 1348 C CA . ASP A 1 177 ? -19.890 -13.414 -17.672 1.00 78.06 177 ASP A CA 1
ATOM 1349 C C . ASP A 1 177 ? -19.360 -13.339 -16.241 1.00 78.06 177 ASP A C 1
ATOM 1351 O O . ASP A 1 177 ? -19.309 -14.330 -15.517 1.00 78.06 177 ASP A O 1
ATOM 1355 N N . GLY A 1 178 ? -18.894 -12.148 -15.852 1.00 71.50 178 GLY A N 1
ATOM 1356 C CA . GLY A 1 178 ? -18.324 -11.906 -14.523 1.00 71.50 178 GLY A CA 1
ATOM 1357 C C . GLY A 1 178 ? -19.255 -12.287 -13.384 1.00 71.50 178 GLY A C 1
ATOM 1358 O O . GLY A 1 178 ? -18.819 -12.955 -12.459 1.00 71.50 178 GLY A O 1
ATOM 1359 N N . LEU A 1 179 ? -20.534 -11.928 -13.478 1.00 69.75 179 LEU A N 1
ATOM 1360 C CA . LEU A 1 179 ? -21.475 -12.128 -12.379 1.00 69.75 179 LEU A CA 1
ATOM 1361 C C . LEU A 1 179 ? -21.863 -13.600 -12.228 1.00 69.75 179 LEU A C 1
ATOM 1363 O O . LEU A 1 179 ? -21.980 -14.086 -11.104 1.00 69.75 179 LEU A O 1
ATOM 1367 N N . ALA A 1 180 ? -22.038 -14.311 -13.344 1.00 72.00 180 ALA A N 1
ATOM 1368 C CA . ALA A 1 180 ? -22.336 -15.739 -13.313 1.00 72.00 180 ALA A CA 1
ATOM 1369 C C . ALA A 1 180 ? -21.141 -16.558 -12.798 1.00 72.00 180 ALA A C 1
ATOM 1371 O O . ALA A 1 180 ? -21.315 -17.445 -11.965 1.00 72.00 180 ALA A O 1
ATOM 1372 N N . GLU A 1 181 ? -19.925 -16.240 -13.248 1.00 72.69 181 GLU A N 1
ATOM 1373 C CA . GLU A 1 181 ? -18.695 -16.904 -12.797 1.00 72.69 181 GLU A CA 1
ATOM 1374 C C . GLU A 1 181 ? -18.400 -16.621 -11.315 1.00 72.69 181 GLU A C 1
ATOM 1376 O O . GLU A 1 181 ? -18.082 -17.549 -10.570 1.00 72.69 181 GLU A O 1
ATOM 1381 N N . ASP A 1 182 ? -18.571 -15.373 -10.865 1.00 69.62 182 ASP A N 1
ATOM 1382 C CA . ASP A 1 182 ? -18.414 -14.999 -9.456 1.00 69.62 182 ASP A CA 1
ATOM 1383 C C . ASP A 1 182 ? -19.449 -15.718 -8.578 1.00 69.62 182 ASP A C 1
ATOM 1385 O O . ASP A 1 182 ? -19.119 -16.170 -7.481 1.00 69.62 182 ASP A O 1
ATOM 1389 N N . ALA A 1 183 ? -20.683 -15.901 -9.060 1.00 72.69 183 ALA A N 1
ATOM 1390 C CA . ALA A 1 183 ? -21.699 -16.675 -8.349 1.00 72.69 183 ALA A CA 1
ATOM 1391 C C . ALA A 1 183 ? -21.344 -18.167 -8.263 1.00 72.69 183 ALA A C 1
ATOM 1393 O O . ALA A 1 183 ? -21.464 -18.767 -7.195 1.00 72.69 183 ALA A O 1
ATOM 1394 N N . MET A 1 184 ? -20.849 -18.761 -9.355 1.00 71.88 184 MET A N 1
ATOM 1395 C CA . MET A 1 184 ? -20.381 -20.154 -9.368 1.00 71.88 184 MET A CA 1
ATOM 1396 C C . MET A 1 184 ? -19.189 -20.383 -8.432 1.00 71.88 184 MET A C 1
ATOM 1398 O O . MET A 1 184 ? -19.080 -21.444 -7.825 1.00 71.88 184 MET A O 1
ATOM 1402 N N . ALA A 1 185 ? -18.309 -19.391 -8.300 1.00 69.44 185 ALA A N 1
ATOM 1403 C CA . ALA A 1 185 ? -17.156 -19.441 -7.409 1.00 69.44 185 ALA A CA 1
ATOM 1404 C C . ALA A 1 185 ? -17.487 -19.074 -5.946 1.00 69.44 185 ALA A C 1
ATOM 1406 O O . ALA A 1 185 ? -16.591 -19.048 -5.103 1.00 69.44 185 ALA A O 1
ATOM 1407 N N . GLY A 1 186 ? -18.759 -18.797 -5.630 1.00 69.62 186 GLY A N 1
ATOM 1408 C CA . GLY A 1 186 ? -19.211 -18.442 -4.281 1.00 69.62 186 GLY A CA 1
ATOM 1409 C C . GLY A 1 186 ? -18.866 -17.011 -3.854 1.00 69.62 186 GLY A C 1
ATOM 1410 O O . GLY A 1 186 ? -18.971 -16.682 -2.674 1.00 69.62 186 GLY A O 1
ATOM 1411 N N . PHE A 1 187 ? -18.462 -16.154 -4.794 1.00 68.44 187 PHE A N 1
ATOM 1412 C CA . PHE A 1 187 ? -18.175 -14.734 -4.572 1.00 68.44 187 PHE A CA 1
ATOM 1413 C C . PHE A 1 187 ? -19.403 -13.829 -4.762 1.00 68.44 187 PHE A C 1
ATOM 1415 O O . PHE A 1 187 ? -19.370 -12.674 -4.340 1.00 68.44 187 PHE A O 1
ATOM 1422 N N . ALA A 1 188 ? -20.492 -14.341 -5.349 1.00 58.72 188 ALA A N 1
ATOM 1423 C CA . ALA A 1 188 ? -21.775 -13.648 -5.460 1.00 58.72 188 ALA A CA 1
ATOM 1424 C C . ALA A 1 188 ? -22.957 -14.571 -5.089 1.00 58.72 188 ALA A C 1
ATOM 1426 O O . ALA A 1 188 ? -22.914 -15.771 -5.359 1.00 58.72 188 ALA A O 1
ATOM 1427 N N . PRO A 1 189 ? -24.040 -14.049 -4.483 1.00 52.72 189 PRO A N 1
ATOM 1428 C CA . PRO A 1 189 ? -25.220 -14.854 -4.194 1.00 52.72 189 PRO A CA 1
ATOM 1429 C C . PRO A 1 189 ? -25.901 -15.314 -5.492 1.00 52.72 189 PRO A C 1
ATOM 1431 O O . PRO A 1 189 ? -26.122 -14.526 -6.415 1.00 52.72 189 PRO A O 1
ATOM 1434 N N . VAL A 1 190 ? -26.295 -16.592 -5.523 1.00 50.91 190 VAL A N 1
ATOM 1435 C CA . VAL A 1 190 ? -26.913 -17.305 -6.664 1.00 50.91 190 VAL A CA 1
ATOM 1436 C C . VAL A 1 190 ? -28.142 -16.570 -7.239 1.00 50.91 190 VAL A C 1
ATOM 1438 O O . VAL A 1 190 ? -28.448 -16.691 -8.423 1.00 50.91 190 VAL A O 1
ATOM 1441 N N . GLY A 1 191 ? -28.807 -15.727 -6.440 1.00 46.28 191 GLY A N 1
ATOM 1442 C CA . GLY A 1 191 ? -29.977 -14.938 -6.842 1.00 46.28 191 GLY A CA 1
ATOM 1443 C C . GLY A 1 191 ? -29.717 -13.778 -7.815 1.00 46.28 191 GLY A C 1
ATOM 1444 O O . GLY A 1 191 ? -30.676 -13.239 -8.357 1.00 46.28 191 GLY A O 1
ATOM 1445 N N . ARG A 1 192 ? -28.458 -13.386 -8.073 1.00 45.03 192 ARG A N 1
ATOM 1446 C CA . ARG A 1 192 ? -28.126 -12.315 -9.040 1.00 45.03 192 ARG A CA 1
ATOM 1447 C C . ARG A 1 192 ? -27.939 -12.807 -10.483 1.00 45.03 192 ARG A C 1
ATOM 1449 O O . ARG A 1 192 ? -27.879 -11.980 -11.388 1.00 45.03 192 ARG A O 1
ATOM 1456 N N . ALA A 1 193 ? -27.849 -14.123 -10.701 1.00 40.50 193 ALA A N 1
ATOM 1457 C CA . ALA A 1 193 ? -27.584 -14.721 -12.015 1.00 40.50 193 ALA A CA 1
ATOM 1458 C C . ALA A 1 193 ? -28.813 -14.756 -12.947 1.00 40.50 193 ALA A C 1
ATOM 1460 O O . ALA A 1 193 ? -28.667 -14.901 -14.159 1.00 40.50 193 ALA A O 1
ATOM 1461 N N . ALA A 1 194 ? -30.026 -14.585 -12.416 1.00 37.69 194 ALA A N 1
ATOM 1462 C CA . ALA A 1 194 ? -31.219 -14.374 -13.227 1.00 37.69 194 ALA A CA 1
ATOM 1463 C C . ALA A 1 194 ? -31.431 -12.866 -13.377 1.00 37.69 194 ALA A C 1
ATOM 1465 O O . ALA A 1 194 ? -31.581 -12.175 -12.375 1.00 37.69 194 ALA A O 1
ATOM 1466 N N . GLY A 1 195 ? -31.417 -12.354 -14.611 1.00 36.78 195 GLY A N 1
ATOM 1467 C CA . GLY A 1 195 ? -31.508 -10.933 -14.970 1.00 36.78 195 GLY A CA 1
ATOM 1468 C C . GLY A 1 195 ? -32.812 -10.226 -14.581 1.00 36.78 195 GLY A C 1
ATOM 1469 O O . GLY A 1 195 ? -33.464 -9.612 -15.420 1.00 36.78 195 GLY A O 1
ATOM 1470 N N . VAL A 1 196 ? -33.180 -10.251 -13.306 1.00 34.94 196 VAL A N 1
ATOM 1471 C CA . VAL A 1 196 ? -34.281 -9.488 -12.741 1.00 34.94 196 VAL A CA 1
ATOM 1472 C C . VAL A 1 196 ? -33.679 -8.237 -12.112 1.00 34.94 196 VAL A C 1
ATOM 1474 O O . VAL A 1 196 ? -33.343 -8.187 -10.931 1.00 34.94 196 VAL A O 1
ATOM 1477 N N . ARG A 1 197 ? -33.569 -7.180 -12.925 1.00 40.78 197 ARG A N 1
ATOM 1478 C CA . ARG A 1 197 ? -33.675 -5.807 -12.417 1.00 40.78 197 ARG A CA 1
ATOM 1479 C C . ARG A 1 197 ? -35.097 -5.631 -11.875 1.00 40.78 197 ARG A C 1
ATOM 1481 O O . ARG A 1 197 ? -35.935 -5.016 -12.521 1.00 40.78 197 ARG A O 1
ATOM 1488 N N . ALA A 1 198 ? -35.389 -6.195 -10.709 1.00 34.38 198 ALA A N 1
ATOM 1489 C CA . ALA A 1 198 ? -36.486 -5.688 -9.904 1.00 34.38 198 ALA A CA 1
ATOM 1490 C C . ALA A 1 198 ? -35.944 -4.429 -9.236 1.00 34.38 198 ALA A C 1
ATOM 1492 O O . ALA A 1 198 ? -34.957 -4.488 -8.503 1.00 34.38 198 ALA A O 1
ATOM 1493 N N . GLY A 1 199 ? -36.544 -3.287 -9.564 1.00 33.12 199 GLY A N 1
ATOM 1494 C CA . GLY A 1 199 ? -36.283 -2.005 -8.925 1.00 33.12 199 GLY A CA 1
ATOM 1495 C C . GLY A 1 199 ? -36.672 -2.042 -7.452 1.00 33.12 199 GLY A C 1
ATOM 1496 O O . GLY A 1 199 ? -37.685 -1.477 -7.062 1.00 33.12 199 GLY A O 1
ATOM 1497 N N . ALA A 1 200 ? -35.868 -2.709 -6.632 1.00 34.81 200 ALA A N 1
ATOM 1498 C CA . ALA A 1 200 ? -35.869 -2.472 -5.209 1.00 34.81 200 ALA A CA 1
ATOM 1499 C C . ALA A 1 200 ? -35.142 -1.144 -5.003 1.00 34.81 200 ALA A C 1
ATOM 1501 O O . ALA A 1 200 ? -33.911 -1.091 -4.954 1.00 34.81 200 ALA A O 1
ATOM 1502 N N . GLU A 1 201 ? -35.912 -0.054 -4.926 1.00 31.88 201 GLU A N 1
ATOM 1503 C CA . GLU A 1 201 ? -35.456 1.109 -4.175 1.00 31.88 201 GLU A CA 1
ATOM 1504 C C . GLU A 1 201 ? -34.859 0.600 -2.855 1.00 31.88 201 GLU A C 1
ATOM 1506 O O . GLU A 1 201 ? -35.481 -0.243 -2.196 1.00 31.88 201 GLU A O 1
ATOM 1511 N N . PRO A 1 202 ? -33.650 1.040 -2.465 1.00 38.72 202 PRO A N 1
ATOM 1512 C CA . PRO A 1 202 ? -33.105 0.661 -1.176 1.00 38.72 202 PRO A CA 1
ATOM 1513 C C . PRO A 1 202 ? -34.096 1.146 -0.125 1.00 38.72 202 PRO A C 1
ATOM 1515 O O . PRO A 1 202 ? -34.286 2.353 0.026 1.00 38.72 202 PRO A O 1
ATOM 1518 N N . ALA A 1 203 ? -34.754 0.193 0.543 1.00 39.16 203 ALA A N 1
ATOM 1519 C CA . ALA A 1 203 ? -35.767 0.454 1.549 1.00 39.16 203 ALA A CA 1
ATOM 1520 C C . ALA A 1 203 ? -35.279 1.587 2.454 1.00 39.16 203 ALA A C 1
ATOM 1522 O O . ALA A 1 203 ? -34.235 1.470 3.111 1.00 39.16 203 ALA A O 1
ATOM 1523 N N . ALA A 1 204 ? -36.002 2.710 2.408 1.00 39.50 204 ALA A N 1
ATOM 1524 C CA . ALA A 1 204 ? -35.709 3.882 3.204 1.00 39.50 204 ALA A CA 1
ATOM 1525 C C . ALA A 1 204 ? -35.513 3.429 4.652 1.00 39.50 204 ALA A C 1
ATOM 1527 O O . ALA A 1 204 ? -36.390 2.804 5.250 1.00 39.50 204 ALA A O 1
ATOM 1528 N N . ALA A 1 205 ? -34.326 3.685 5.201 1.00 45.31 205 ALA A N 1
ATOM 1529 C CA . ALA A 1 205 ? -34.063 3.344 6.586 1.00 45.31 205 ALA A CA 1
ATOM 1530 C C . ALA A 1 205 ? -35.098 4.076 7.460 1.00 45.31 205 ALA A C 1
ATOM 1532 O O . ALA A 1 205 ? -35.236 5.292 7.305 1.00 45.31 205 ALA A O 1
ATOM 1533 N N . PRO A 1 206 ? -35.812 3.386 8.366 1.00 42.28 206 PRO A N 1
ATOM 1534 C CA . PRO A 1 206 ? -36.838 4.029 9.168 1.00 42.28 206 PRO A CA 1
ATOM 1535 C C . PRO A 1 206 ? -36.205 5.144 10.006 1.00 42.28 206 PRO A C 1
ATOM 1537 O O . PRO A 1 206 ? -35.223 4.930 10.726 1.00 42.28 206 PRO A O 1
ATOM 1540 N N . ALA A 1 207 ? -36.765 6.344 9.871 1.00 37.94 207 ALA A N 1
ATOM 1541 C CA . ALA A 1 207 ? -36.389 7.568 10.570 1.00 37.94 207 ALA A CA 1
ATOM 1542 C C . ALA A 1 207 ? -36.875 7.551 12.034 1.00 37.94 207 ALA A C 1
ATOM 1544 O O . ALA A 1 207 ? -37.603 8.437 12.471 1.00 37.94 207 ALA A O 1
ATOM 1545 N N . GLY A 1 208 ? -36.516 6.508 12.785 1.00 41.59 208 GLY A N 1
ATOM 1546 C CA . GLY A 1 208 ? -36.822 6.397 14.212 1.00 41.59 208 GLY A CA 1
ATOM 1547 C C . GLY A 1 208 ? -35.716 6.998 15.091 1.00 41.59 208 GLY A C 1
ATOM 1548 O O . GLY A 1 208 ? -34.537 6.874 14.734 1.00 41.59 208 GLY A O 1
ATOM 1549 N N . PRO A 1 209 ? -36.057 7.619 16.239 1.00 41.47 209 PRO A N 1
ATOM 1550 C CA . PRO A 1 209 ? -35.078 8.125 17.198 1.00 41.47 209 PRO A CA 1
ATOM 1551 C C . PRO A 1 209 ? -34.168 7.007 17.732 1.00 41.47 209 PRO A C 1
ATOM 1553 O O . PRO A 1 209 ? -34.512 5.823 17.700 1.00 41.47 209 PRO A O 1
ATOM 1556 N N . LEU A 1 210 ? -32.978 7.410 18.188 1.00 49.72 210 LEU A N 1
ATOM 1557 C CA . LEU A 1 210 ? -31.868 6.576 18.663 1.00 49.72 210 LEU A CA 1
ATOM 1558 C C . LEU A 1 210 ? -32.279 5.707 19.868 1.00 49.72 210 LEU A C 1
ATOM 1560 O O . LEU A 1 210 ? -32.062 6.062 21.022 1.00 49.72 210 LEU A O 1
ATOM 1564 N N . GLY A 1 211 ? -32.908 4.564 19.598 1.00 40.84 211 GLY A N 1
ATOM 1565 C CA . GLY A 1 211 ? -33.145 3.513 20.580 1.00 40.84 211 GLY A CA 1
ATOM 1566 C C . GLY A 1 211 ? -31.892 2.658 20.755 1.00 40.84 211 GLY A C 1
ATOM 1567 O O . GLY A 1 211 ? -31.401 2.089 19.780 1.00 40.84 211 GLY A O 1
ATOM 1568 N N . ALA A 1 212 ? -31.420 2.558 22.000 1.00 39.84 212 ALA A N 1
ATOM 1569 C CA . ALA A 1 212 ? -30.232 1.847 22.481 1.00 39.84 212 ALA A CA 1
ATOM 1570 C C . ALA A 1 212 ? -30.292 0.307 22.333 1.00 39.84 212 ALA A C 1
ATOM 1572 O O . ALA A 1 212 ? -30.030 -0.441 23.274 1.00 39.84 212 ALA A O 1
ATOM 1573 N N . GLY A 1 213 ? -30.651 -0.191 21.152 1.00 44.38 213 GLY A N 1
ATOM 1574 C CA . GLY A 1 213 ? -30.638 -1.609 20.819 1.00 44.38 213 GLY A CA 1
ATOM 1575 C C . GLY A 1 213 ? -29.513 -1.915 19.842 1.00 44.38 213 GLY A C 1
ATOM 1576 O O . GLY A 1 213 ? -29.382 -1.243 18.819 1.00 44.38 213 GLY A O 1
ATOM 1577 N N . ARG A 1 214 ? -28.732 -2.971 20.111 1.00 45.84 214 ARG A N 1
ATOM 1578 C CA . ARG A 1 214 ? -27.936 -3.651 19.078 1.00 45.84 214 ARG A CA 1
ATOM 1579 C C . ARG A 1 214 ? -28.892 -4.027 17.944 1.00 45.84 214 ARG A C 1
ATOM 1581 O O . ARG A 1 214 ? -29.582 -5.038 18.030 1.00 45.84 214 ARG A O 1
ATOM 1588 N N . ARG A 1 215 ? -28.973 -3.201 16.900 1.00 57.66 215 ARG A N 1
ATOM 1589 C CA . ARG A 1 215 ? -29.682 -3.582 15.678 1.00 57.66 215 ARG A CA 1
ATOM 1590 C C . ARG A 1 215 ? -28.941 -4.791 15.126 1.00 57.66 215 ARG A C 1
ATOM 1592 O O . ARG A 1 215 ? -27.725 -4.727 14.952 1.00 57.66 215 ARG A O 1
ATOM 1599 N N . GLY A 1 216 ? -29.656 -5.894 14.925 1.00 52.16 216 GLY A N 1
ATOM 1600 C CA . GLY A 1 216 ? -29.125 -7.083 14.272 1.00 52.16 216 GLY A CA 1
ATOM 1601 C C . GLY A 1 216 ? -28.815 -6.746 12.822 1.00 52.16 216 GLY A C 1
ATOM 1602 O O . GLY A 1 216 ? -29.665 -6.904 11.958 1.00 52.16 216 GLY A O 1
ATOM 1603 N N . ILE A 1 217 ? -27.632 -6.191 12.584 1.00 65.38 217 ILE A N 1
ATOM 1604 C CA . ILE A 1 217 ? -27.100 -5.979 11.246 1.00 65.38 217 ILE A CA 1
ATOM 1605 C C . ILE A 1 217 ? -26.520 -7.324 10.826 1.00 65.38 217 ILE A C 1
ATOM 1607 O O . ILE A 1 217 ? -25.568 -7.802 11.448 1.00 65.38 217 ILE A O 1
ATOM 1611 N N . SER A 1 218 ? -27.115 -7.953 9.816 1.00 74.62 218 SER A N 1
ATOM 1612 C CA . SER A 1 218 ? -26.574 -9.200 9.284 1.00 74.62 218 SER A CA 1
ATOM 1613 C C . SER A 1 218 ? -25.386 -8.909 8.352 1.00 74.62 218 SER A C 1
ATOM 1615 O O . SER A 1 218 ? -25.344 -7.842 7.727 1.00 74.62 218 SER A O 1
ATOM 1617 N N . PRO A 1 219 ? -24.396 -9.815 8.237 1.00 65.56 219 PRO A N 1
ATOM 1618 C CA . PRO A 1 219 ? -23.284 -9.639 7.304 1.00 65.56 219 PRO A CA 1
ATOM 1619 C C . PRO A 1 219 ? -23.749 -9.417 5.859 1.00 65.56 219 PRO A C 1
ATOM 1621 O O . PRO A 1 219 ? -23.139 -8.624 5.142 1.00 65.56 219 PRO A O 1
ATOM 1624 N N . GLU A 1 220 ? -24.859 -10.048 5.453 1.00 71.06 220 GLU A N 1
ATOM 1625 C CA . GLU A 1 220 ? -25.426 -9.875 4.112 1.00 71.06 220 GLU A CA 1
ATOM 1626 C C . GLU A 1 220 ? -25.908 -8.433 3.889 1.00 71.06 220 GLU A C 1
ATOM 1628 O O . GLU A 1 220 ? -25.582 -7.822 2.875 1.00 71.06 220 GLU A O 1
ATOM 1633 N N . GLN A 1 221 ? -26.581 -7.835 4.879 1.00 69.31 221 GLN A N 1
ATOM 1634 C CA . GLN A 1 221 ? -27.054 -6.447 4.804 1.00 69.31 221 GLN A CA 1
ATOM 1635 C C . GLN A 1 221 ? -25.914 -5.424 4.708 1.00 69.31 221 GLN A C 1
ATOM 1637 O O . GLN A 1 221 ? -26.096 -4.351 4.130 1.00 69.31 221 GLN A O 1
ATOM 1642 N N . VAL A 1 222 ? -24.746 -5.719 5.290 1.00 67.69 222 VAL A N 1
ATOM 1643 C CA . VAL A 1 222 ? -23.555 -4.861 5.159 1.00 67.69 222 VAL A CA 1
ATOM 1644 C C . VAL A 1 222 ? -22.946 -5.008 3.771 1.00 67.69 222 VAL A C 1
ATOM 1646 O O . VAL A 1 222 ? -22.600 -4.001 3.153 1.00 67.69 222 VAL A O 1
ATOM 1649 N N . ALA A 1 223 ? -22.840 -6.242 3.273 1.00 70.19 223 ALA A N 1
ATOM 1650 C CA . ALA A 1 223 ? -22.299 -6.526 1.949 1.00 70.19 223 ALA A CA 1
ATOM 1651 C C . ALA A 1 223 ? -23.151 -5.893 0.837 1.00 70.19 223 ALA A C 1
ATOM 1653 O O . ALA A 1 223 ? -22.602 -5.266 -0.066 1.00 70.19 223 ALA A O 1
ATOM 1654 N N . ASP A 1 224 ? -24.480 -5.958 0.950 1.00 69.44 224 ASP A N 1
ATOM 1655 C CA . ASP A 1 224 ? -25.405 -5.366 -0.024 1.00 69.44 224 ASP A CA 1
ATOM 1656 C C . ASP A 1 224 ? -25.344 -3.834 -0.073 1.00 69.44 224 ASP A C 1
ATOM 1658 O O . ASP A 1 224 ? -25.681 -3.231 -1.094 1.00 69.44 224 ASP A O 1
ATOM 1662 N N . ARG A 1 225 ? -24.894 -3.195 1.014 1.00 67.56 225 ARG A N 1
ATOM 1663 C CA . ARG A 1 225 ? -24.721 -1.736 1.098 1.00 67.56 225 ARG A CA 1
ATOM 1664 C C . ARG A 1 225 ? -23.284 -1.282 0.826 1.00 67.56 225 ARG A C 1
ATOM 1666 O O . ARG A 1 225 ? -23.007 -0.079 0.824 1.00 67.56 225 ARG A O 1
ATOM 1673 N N . ALA A 1 226 ? -22.354 -2.210 0.600 1.00 63.41 226 ALA A N 1
ATOM 1674 C CA . ALA A 1 226 ? -20.962 -1.879 0.329 1.00 63.41 226 ALA A CA 1
ATOM 1675 C C . ALA A 1 226 ? -20.844 -1.135 -1.012 1.00 63.41 226 ALA A C 1
ATOM 1677 O O . ALA A 1 226 ? -21.263 -1.618 -2.060 1.00 63.41 226 ALA A O 1
ATOM 1678 N N . GLY A 1 227 ? -20.277 0.073 -0.979 1.00 65.69 227 GLY A N 1
ATOM 1679 C CA . GLY A 1 227 ? -20.149 0.937 -2.158 1.00 65.69 227 GLY A CA 1
ATOM 1680 C C . GLY A 1 227 ? -21.402 1.752 -2.503 1.00 65.69 227 GLY A C 1
ATOM 1681 O O . GLY A 1 227 ? -21.341 2.585 -3.404 1.00 65.69 227 GLY A O 1
ATOM 1682 N N . THR A 1 228 ? -22.512 1.591 -1.773 1.00 75.50 228 THR A N 1
ATOM 1683 C CA . THR A 1 228 ? -23.712 2.424 -1.937 1.00 75.50 228 THR A CA 1
ATOM 1684 C C . THR A 1 228 ? -23.756 3.494 -0.847 1.00 75.50 228 THR A C 1
ATOM 1686 O O . THR A 1 228 ? -24.292 3.271 0.237 1.00 75.50 228 THR A O 1
ATOM 1689 N N . LEU A 1 229 ? -23.173 4.663 -1.114 1.00 77.00 229 LEU A N 1
ATOM 1690 C CA . LEU A 1 229 ? -23.263 5.815 -0.215 1.00 77.00 229 LEU A CA 1
ATOM 1691 C C . LEU A 1 229 ? -24.494 6.652 -0.581 1.00 77.00 229 LEU A C 1
ATOM 1693 O O . LEU A 1 229 ? -24.513 7.294 -1.631 1.00 77.00 229 LEU A O 1
ATOM 1697 N N . THR A 1 230 ? -25.525 6.659 0.267 1.00 83.38 230 THR A N 1
ATOM 1698 C CA . THR A 1 230 ? -26.727 7.473 0.022 1.00 83.38 230 THR A CA 1
ATOM 1699 C C . THR A 1 230 ? -26.660 8.823 0.742 1.00 83.38 230 THR A C 1
ATOM 1701 O O . THR A 1 230 ? -25.939 9.004 1.726 1.00 83.38 230 THR A O 1
ATOM 1704 N N . ARG A 1 231 ? -27.473 9.794 0.302 1.00 78.69 231 ARG A N 1
ATOM 1705 C CA . ARG A 1 231 ? -27.621 11.087 0.997 1.00 78.69 231 ARG A CA 1
ATOM 1706 C C . ARG A 1 231 ? -28.109 10.918 2.442 1.00 78.69 231 ARG A C 1
ATOM 1708 O O . ARG A 1 231 ? -27.699 11.679 3.313 1.00 78.69 231 ARG A O 1
ATOM 1715 N N . ALA A 1 232 ? -28.955 9.921 2.703 1.00 75.94 232 ALA A N 1
ATOM 1716 C CA . ALA A 1 232 ? -29.429 9.614 4.049 1.00 75.94 232 ALA A CA 1
ATOM 1717 C C . ALA A 1 232 ? -28.291 9.116 4.957 1.00 75.94 232 ALA A C 1
ATOM 1719 O O . ALA A 1 232 ? -28.241 9.491 6.128 1.00 75.94 232 ALA A O 1
ATOM 1720 N N . ASP A 1 233 ? -27.351 8.335 4.415 1.00 79.75 233 ASP A N 1
ATOM 1721 C CA . ASP A 1 233 ? -26.176 7.865 5.159 1.00 79.75 233 ASP A CA 1
ATOM 1722 C C . ASP A 1 233 ? -25.242 9.033 5.517 1.00 79.75 233 ASP A C 1
ATOM 1724 O O . ASP A 1 233 ? -24.780 9.127 6.654 1.00 79.75 233 ASP A O 1
ATOM 1728 N N . LEU A 1 234 ? -25.044 9.981 4.591 1.00 81.31 234 LEU A N 1
ATOM 1729 C CA . LEU A 1 234 ? -24.280 11.209 4.847 1.00 81.31 234 LEU A CA 1
ATOM 1730 C C . LEU A 1 234 ? -24.916 12.077 5.941 1.00 81.31 234 LEU A C 1
ATOM 1732 O O . LEU A 1 234 ? -24.228 12.509 6.866 1.00 81.31 234 LEU A O 1
ATOM 1736 N N . LEU A 1 235 ? -26.232 12.309 5.867 1.00 82.56 235 LEU A N 1
ATOM 1737 C CA . LEU A 1 235 ? -26.962 13.074 6.884 1.00 82.56 235 LEU A CA 1
ATOM 1738 C C . LEU A 1 235 ? -26.909 12.387 8.253 1.00 82.56 235 LEU A C 1
ATOM 1740 O O . LEU A 1 235 ? -26.739 13.056 9.271 1.00 82.56 235 LEU A O 1
ATOM 1744 N N . ARG A 1 236 ? -26.991 11.052 8.282 1.00 81.19 236 ARG A N 1
ATOM 1745 C CA . ARG A 1 236 ? -26.827 10.268 9.510 1.00 81.19 236 ARG A CA 1
ATOM 1746 C C . ARG A 1 236 ? -25.423 10.416 10.091 1.00 81.19 236 ARG A C 1
ATOM 1748 O O . ARG A 1 236 ? -25.300 10.641 11.290 1.00 81.19 236 ARG A O 1
ATOM 1755 N N . GLY A 1 237 ? -24.380 10.319 9.265 1.00 82.44 237 GLY A N 1
ATOM 1756 C CA . GLY A 1 237 ? -22.997 10.531 9.699 1.00 82.44 237 GLY A CA 1
ATOM 1757 C C . GLY A 1 237 ? -22.781 11.932 10.279 1.00 82.44 237 GLY A C 1
ATOM 1758 O O . GLY A 1 237 ? -22.199 12.075 11.354 1.00 82.44 237 GLY A O 1
ATOM 1759 N N . ALA A 1 238 ? -23.328 12.960 9.624 1.00 83.56 238 ALA A N 1
ATOM 1760 C CA . ALA A 1 238 ? -23.286 14.336 10.115 1.00 83.56 238 ALA A CA 1
ATOM 1761 C C . ALA A 1 238 ? -24.011 14.496 11.463 1.00 83.56 238 ALA A C 1
ATOM 1763 O O . ALA A 1 238 ? -23.472 15.124 12.374 1.00 83.56 238 ALA A O 1
ATOM 1764 N N . ALA A 1 239 ? -25.191 13.886 11.619 1.00 85.62 239 ALA A N 1
ATOM 1765 C CA . ALA A 1 239 ? -25.938 13.901 12.875 1.00 85.62 239 ALA A CA 1
ATOM 1766 C C . ALA A 1 239 ? -25.167 13.206 14.012 1.00 85.62 239 ALA A C 1
ATOM 1768 O O . ALA A 1 239 ? -25.038 13.777 15.092 1.00 85.62 239 ALA A O 1
ATOM 1769 N N . LEU A 1 240 ? -24.578 12.030 13.755 1.00 84.19 240 LEU A N 1
ATOM 1770 C CA . LEU A 1 240 ? -23.744 11.319 14.733 1.00 84.19 240 LEU A CA 1
ATOM 1771 C C . LEU A 1 240 ? -22.549 12.172 15.175 1.00 84.19 240 LEU A C 1
ATOM 1773 O O . LEU A 1 240 ? -22.305 12.330 16.373 1.00 84.19 240 LEU A O 1
ATOM 1777 N N . HIS A 1 241 ? -21.846 12.799 14.228 1.00 84.94 241 HIS A N 1
ATOM 1778 C CA . HIS A 1 241 ? -20.766 13.726 14.559 1.00 84.94 241 HIS A CA 1
ATOM 1779 C C . HIS A 1 241 ? -21.257 14.925 15.381 1.00 84.94 241 HIS A C 1
ATOM 1781 O O . HIS A 1 241 ? -20.569 15.328 16.320 1.00 84.94 241 HIS A O 1
ATOM 1787 N N . ALA A 1 242 ? -22.419 15.497 15.062 1.00 86.00 242 ALA A N 1
ATOM 1788 C CA . ALA A 1 242 ? -22.979 16.631 15.797 1.00 86.00 242 ALA A CA 1
ATOM 1789 C C . ALA A 1 242 ? -23.344 16.273 17.249 1.00 86.00 242 ALA A C 1
ATOM 1791 O O . ALA A 1 242 ? -23.193 17.108 18.135 1.00 86.00 242 ALA A O 1
ATOM 1792 N N . THR A 1 243 ? -23.754 15.027 17.504 1.00 90.50 243 THR A N 1
ATOM 1793 C CA . THR A 1 243 ? -24.085 14.536 18.855 1.00 90.50 243 THR A CA 1
ATOM 1794 C C . THR A 1 243 ? -22.875 14.165 19.715 1.00 90.50 243 THR A C 1
ATOM 1796 O O . THR A 1 243 ? -23.038 13.861 20.895 1.00 90.50 243 THR A O 1
ATOM 1799 N N . LEU A 1 244 ? -21.657 14.178 19.160 1.00 90.56 244 LEU A N 1
ATOM 1800 C CA . LEU A 1 244 ? -20.454 13.829 19.911 1.00 90.56 244 LEU A CA 1
ATOM 1801 C C . LEU A 1 244 ? -20.181 14.872 21.015 1.00 90.56 244 LEU A C 1
ATOM 1803 O O . LEU A 1 244 ? -20.010 16.050 20.680 1.00 90.56 244 LEU A O 1
ATOM 1807 N N . PRO A 1 245 ? -20.065 14.467 22.299 1.00 93.69 245 PRO A N 1
ATOM 1808 C CA . PRO A 1 245 ? -19.803 15.396 23.390 1.00 93.69 245 PRO A CA 1
ATOM 1809 C C . PRO A 1 245 ? -18.565 16.265 23.116 1.00 93.69 245 PRO A C 1
ATOM 1811 O O . PRO A 1 245 ? -17.536 15.746 22.666 1.00 93.69 245 PRO A O 1
ATOM 1814 N N . PRO A 1 246 ? -18.623 17.581 23.397 1.00 91.81 246 PRO A N 1
ATOM 1815 C CA . PRO A 1 246 ? -17.539 18.502 23.064 1.00 91.81 246 PRO A CA 1
ATOM 1816 C C . PRO A 1 246 ? -16.233 18.148 23.782 1.00 91.81 246 PRO A C 1
ATOM 1818 O O . PRO A 1 246 ? -15.159 18.355 23.225 1.00 91.81 246 PRO A O 1
ATOM 1821 N N . GLU A 1 247 ? -16.312 17.585 24.987 1.00 93.00 247 GLU A N 1
ATOM 1822 C CA . GLU A 1 247 ? -15.153 17.097 25.734 1.00 93.00 247 GLU A CA 1
ATOM 1823 C C . GLU A 1 247 ? -14.481 15.908 25.035 1.00 93.00 247 GLU A C 1
ATOM 1825 O O . GLU A 1 247 ? -13.290 15.967 24.735 1.00 93.00 247 GLU A O 1
ATOM 1830 N N . ALA A 1 248 ? -15.251 14.877 24.669 1.00 92.75 248 ALA A N 1
ATOM 1831 C CA . ALA A 1 248 ? -14.739 13.716 23.943 1.00 92.75 248 ALA A CA 1
ATOM 1832 C C . ALA A 1 248 ? -14.111 14.129 22.600 1.00 92.75 248 ALA A C 1
ATOM 1834 O O . ALA A 1 248 ? -13.009 13.700 22.260 1.00 92.75 248 ALA A O 1
ATOM 1835 N N . ARG A 1 249 ? -14.757 15.050 21.872 1.00 94.31 249 ARG A N 1
ATOM 1836 C CA . ARG A 1 249 ? -14.200 15.634 20.644 1.00 94.31 249 ARG A CA 1
ATOM 1837 C C . ARG A 1 249 ? -12.843 16.300 20.889 1.00 94.31 249 ARG A C 1
ATOM 1839 O O . ARG A 1 249 ? -11.909 16.045 20.134 1.00 94.31 249 ARG A O 1
ATOM 1846 N N . ARG A 1 250 ? -12.715 17.136 21.927 1.00 94.56 250 ARG A N 1
ATOM 1847 C CA . ARG A 1 250 ? -11.437 17.793 22.263 1.00 94.56 250 ARG A CA 1
ATOM 1848 C C . ARG A 1 250 ? -10.353 16.759 22.550 1.00 94.56 250 ARG A C 1
ATOM 1850 O O . ARG A 1 250 ? -9.287 16.856 21.948 1.00 94.56 250 ARG A O 1
ATOM 1857 N N . LEU A 1 251 ? -10.655 15.753 23.374 1.00 95.31 251 LEU A N 1
ATOM 1858 C CA . LEU A 1 251 ? -9.730 14.665 23.706 1.00 95.31 251 LEU A CA 1
ATOM 1859 C C . LEU A 1 251 ? -9.252 13.912 22.455 1.00 95.31 251 LEU A C 1
ATOM 1861 O O . LEU A 1 251 ? -8.064 13.656 22.311 1.00 95.31 251 LEU A O 1
ATOM 1865 N N . ALA A 1 252 ? -10.144 13.611 21.508 1.00 94.62 252 ALA A N 1
ATOM 1866 C CA . ALA A 1 252 ? -9.779 12.910 20.274 1.00 94.62 252 ALA A CA 1
ATOM 1867 C C . ALA A 1 252 ? -8.940 13.761 19.302 1.00 94.62 252 ALA A C 1
ATOM 1869 O O . ALA A 1 252 ? -8.140 13.226 18.542 1.00 94.62 252 ALA A O 1
ATOM 1870 N N . THR A 1 253 ? -9.106 15.085 19.310 1.00 95.12 253 THR A N 1
ATOM 1871 C CA . THR A 1 253 ? -8.421 15.984 18.357 1.00 95.12 253 THR A CA 1
ATOM 1872 C C . THR A 1 253 ? -7.067 16.508 18.834 1.00 95.12 253 THR A C 1
ATOM 1874 O O . THR A 1 253 ? -6.321 17.071 18.034 1.00 95.12 253 THR A O 1
ATOM 1877 N N . GLN A 1 254 ? -6.724 16.336 20.110 1.00 95.31 254 GLN A N 1
ATOM 1878 C CA . GLN A 1 254 ? -5.479 16.847 20.683 1.00 95.31 254 GLN A CA 1
ATOM 1879 C C . GLN A 1 254 ? -4.359 15.790 20.651 1.00 95.31 254 GLN A C 1
ATOM 1881 O O . GLN A 1 254 ? -4.573 14.666 21.108 1.00 95.31 254 GLN A O 1
ATOM 1886 N N . PRO A 1 255 ? -3.130 16.135 20.212 1.00 92.19 255 PRO A N 1
ATOM 1887 C CA . PRO A 1 255 ? -2.018 15.180 20.134 1.00 92.19 255 PRO A CA 1
ATOM 1888 C C . PRO A 1 255 ? -1.644 14.522 21.471 1.00 92.19 255 PRO A C 1
ATOM 1890 O O . PRO A 1 255 ? -1.173 13.385 21.492 1.00 92.19 255 PRO A O 1
ATOM 1893 N N . SER A 1 256 ? -1.814 15.245 22.581 1.00 91.56 256 SER A N 1
ATOM 1894 C CA . SER A 1 256 ? -1.441 14.797 23.927 1.00 91.56 256 SER A CA 1
ATOM 1895 C C . SER A 1 256 ? -2.451 13.831 24.547 1.00 91.56 256 SER A C 1
ATOM 1897 O O . SER A 1 256 ? -2.053 12.956 25.310 1.00 91.56 256 SER A O 1
ATOM 1899 N N . THR A 1 257 ? -3.739 13.966 24.226 1.00 94.75 257 THR A N 1
ATOM 1900 C CA . THR A 1 257 ? -4.826 13.222 24.885 1.00 94.75 257 THR A CA 1
ATOM 1901 C C . THR A 1 257 ? -5.464 12.163 23.990 1.00 94.75 257 THR A C 1
ATOM 1903 O O . THR A 1 257 ? -5.968 11.169 24.510 1.00 94.75 257 THR A O 1
ATOM 1906 N N . ALA A 1 258 ? -5.367 12.288 22.662 1.00 95.06 258 ALA A N 1
ATOM 1907 C CA . ALA A 1 258 ? -5.973 11.341 21.727 1.00 95.06 258 ALA A CA 1
ATOM 1908 C C . ALA A 1 258 ? -5.506 9.885 21.924 1.00 95.06 258 ALA A C 1
ATOM 1910 O O . ALA A 1 258 ? -6.363 9.000 21.960 1.00 95.06 258 ALA A O 1
ATOM 1911 N N . PRO A 1 259 ? -4.202 9.583 22.123 1.00 94.25 259 PRO A N 1
ATOM 1912 C CA . PRO A 1 259 ? -3.781 8.207 22.377 1.00 94.25 259 PRO A CA 1
ATOM 1913 C C . PRO A 1 259 ? -4.384 7.636 23.663 1.00 94.25 259 PRO A C 1
ATOM 1915 O O . PRO A 1 259 ? -4.882 6.514 23.661 1.00 94.25 259 PRO A O 1
ATOM 1918 N N . ALA A 1 260 ? -4.394 8.427 24.738 1.00 94.94 260 ALA A N 1
ATOM 1919 C CA . ALA A 1 260 ? -4.959 8.026 26.021 1.00 94.94 260 ALA A CA 1
ATOM 1920 C C . ALA A 1 260 ? -6.475 7.793 25.930 1.00 94.94 260 ALA A C 1
ATOM 1922 O O . ALA A 1 260 ? -6.960 6.800 26.461 1.00 94.94 260 ALA A O 1
ATOM 1923 N N . ALA A 1 261 ? -7.207 8.640 25.199 1.00 95.25 261 ALA A N 1
ATOM 1924 C CA . ALA A 1 261 ? -8.642 8.480 24.968 1.00 95.25 261 ALA A CA 1
ATOM 1925 C C . ALA A 1 261 ? -8.969 7.182 24.205 1.00 95.25 261 ALA A C 1
ATOM 1927 O O . ALA A 1 261 ? -9.909 6.469 24.551 1.00 95.25 261 ALA A O 1
ATOM 1928 N N . ILE A 1 262 ? -8.160 6.833 23.199 1.00 94.75 262 ILE A N 1
ATOM 1929 C CA . ILE A 1 262 ? -8.340 5.598 22.423 1.00 94.75 262 ILE A CA 1
ATOM 1930 C C . ILE A 1 262 ? -7.990 4.365 23.253 1.00 94.75 262 ILE A C 1
ATOM 1932 O O . ILE A 1 262 ? -8.719 3.379 23.214 1.00 94.75 262 ILE A O 1
ATOM 1936 N N . ILE A 1 263 ? -6.919 4.418 24.047 1.00 94.31 263 ILE A N 1
ATOM 1937 C CA . ILE A 1 263 ? -6.578 3.332 24.975 1.00 94.31 263 ILE A CA 1
ATOM 1938 C C . ILE A 1 263 ? -7.694 3.162 26.011 1.00 94.31 263 ILE A C 1
ATOM 1940 O O . ILE A 1 263 ? -8.151 2.045 26.224 1.00 94.31 263 ILE A O 1
ATOM 1944 N N . ALA A 1 264 ? -8.193 4.255 26.591 1.00 94.56 264 ALA A N 1
ATOM 1945 C CA . ALA A 1 264 ? -9.286 4.247 27.559 1.00 94.56 264 ALA A CA 1
ATOM 1946 C C . ALA A 1 264 ? -10.582 3.631 27.002 1.00 94.56 264 ALA A C 1
ATOM 1948 O O . ALA A 1 264 ? -11.265 2.913 27.726 1.00 94.56 264 ALA A O 1
ATOM 1949 N N . LEU A 1 265 ? -10.889 3.826 25.711 1.00 92.88 265 LEU A N 1
ATOM 1950 C CA . LEU A 1 265 ? -12.002 3.142 25.034 1.00 92.88 265 LEU A CA 1
ATOM 1951 C C . LEU A 1 265 ? -11.834 1.615 24.943 1.00 92.88 265 LEU A C 1
ATOM 1953 O O . LEU A 1 265 ? -12.834 0.904 24.819 1.00 92.88 265 LEU A O 1
ATOM 1957 N N . LEU A 1 266 ? -10.594 1.118 24.944 1.00 91.19 266 LEU A N 1
ATOM 1958 C CA . LEU A 1 266 ? -10.257 -0.306 24.828 1.00 91.19 266 LEU A CA 1
ATOM 1959 C C . LEU A 1 266 ? -10.101 -1.000 26.189 1.00 91.19 266 LEU A C 1
ATOM 1961 O O . LEU A 1 266 ? -10.098 -2.232 26.249 1.00 91.19 266 LEU A O 1
ATOM 1965 N N . LEU A 1 267 ? -9.953 -0.230 27.269 1.00 91.56 267 LEU A N 1
ATOM 1966 C CA . LEU A 1 267 ? -9.850 -0.764 28.621 1.00 91.56 267 LEU A CA 1
ATOM 1967 C C . LEU A 1 267 ? -11.206 -1.294 29.109 1.00 91.56 267 LEU A C 1
ATOM 1969 O O . LEU A 1 267 ? -12.272 -0.755 28.808 1.00 91.56 267 LEU A O 1
ATOM 1973 N N . ALA A 1 268 ? -11.155 -2.363 29.900 1.00 89.31 268 ALA A N 1
ATOM 1974 C CA . ALA A 1 268 ? -12.292 -2.851 30.662 1.00 89.31 268 ALA A CA 1
ATOM 1975 C C . ALA A 1 268 ? -12.755 -1.781 31.664 1.00 89.31 268 ALA A C 1
ATOM 1977 O O . ALA A 1 268 ? -11.996 -0.880 32.028 1.00 89.31 268 ALA A O 1
ATOM 1978 N N . ARG A 1 269 ? -14.005 -1.874 32.124 1.00 88.56 269 ARG A N 1
ATOM 1979 C CA . ARG A 1 269 ? -14.555 -0.909 33.087 1.00 88.56 269 ARG A CA 1
ATOM 1980 C C . ARG A 1 269 ? -13.835 -0.999 34.442 1.00 88.56 269 ARG A C 1
ATOM 1982 O O . ARG A 1 269 ? -13.399 -2.094 34.812 1.00 88.56 269 ARG A O 1
ATOM 1989 N N . PRO A 1 270 ? -13.739 0.104 35.203 1.0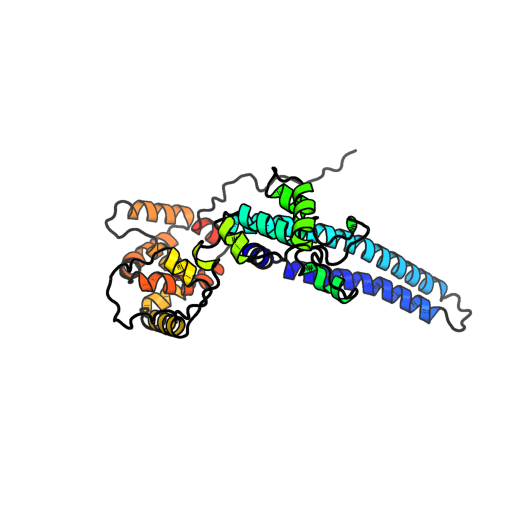0 81.44 270 PRO A N 1
ATOM 1990 C CA . PRO A 1 270 ? -13.194 0.061 36.554 1.00 81.44 270 PRO A CA 1
ATOM 1991 C C . PRO A 1 270 ? -14.002 -0.918 37.413 1.00 81.44 270 PRO A C 1
ATOM 1993 O O . PRO A 1 270 ? -15.232 -0.897 37.401 1.00 81.44 270 PRO A O 1
ATOM 1996 N N . GLY A 1 271 ? -13.307 -1.824 38.103 1.00 82.19 271 GLY A N 1
ATOM 1997 C CA . GLY A 1 271 ? -13.910 -2.928 38.862 1.00 82.19 271 GLY A CA 1
ATOM 1998 C C . GLY A 1 271 ? -13.867 -4.293 38.164 1.00 82.19 271 GLY A C 1
ATOM 1999 O O . GLY A 1 271 ? -14.025 -5.311 38.832 1.00 82.19 271 GLY A O 1
ATOM 2000 N N . ASP A 1 272 ? -13.587 -4.352 36.857 1.00 88.94 272 ASP A N 1
ATOM 2001 C CA . ASP A 1 272 ? -13.299 -5.617 36.173 1.00 88.94 272 ASP A CA 1
ATOM 2002 C C . ASP A 1 272 ? -11.881 -6.107 36.550 1.00 88.94 272 ASP A C 1
ATOM 2004 O O . ASP A 1 272 ? -10.925 -5.328 36.439 1.00 88.94 272 ASP A O 1
ATOM 2008 N N . PRO A 1 273 ? -11.678 -7.377 36.958 1.00 88.38 273 PRO A N 1
ATOM 2009 C CA . PRO A 1 273 ? -10.342 -7.918 37.232 1.00 88.38 273 PRO A CA 1
ATOM 2010 C C . PRO A 1 273 ? -9.378 -7.812 36.035 1.00 88.38 273 PRO A C 1
ATOM 2012 O O . PRO A 1 273 ? -8.156 -7.811 36.215 1.00 88.38 273 PRO A O 1
ATOM 2015 N N . LEU A 1 274 ? -9.899 -7.702 34.808 1.00 91.50 274 LEU A N 1
ATOM 2016 C CA . LEU A 1 274 ? -9.111 -7.490 33.598 1.00 91.50 274 LEU A CA 1
ATOM 2017 C C . LEU A 1 274 ? -8.530 -6.070 33.507 1.00 91.50 274 LEU A C 1
ATOM 2019 O O . LEU A 1 274 ? -7.455 -5.899 32.928 1.00 91.50 274 LEU A O 1
ATOM 2023 N N . HIS A 1 275 ? -9.184 -5.071 34.106 1.00 90.81 275 HIS A N 1
ATOM 2024 C CA . HIS A 1 275 ? -8.796 -3.663 34.001 1.00 90.81 275 HIS A CA 1
ATOM 2025 C C . HIS A 1 275 ? -7.357 -3.428 34.481 1.00 90.81 275 HIS A C 1
ATOM 2027 O O . HIS A 1 275 ? -6.532 -2.878 33.751 1.00 90.81 275 HIS A O 1
ATOM 2033 N N . ALA A 1 276 ? -7.017 -3.928 35.675 1.00 90.12 276 ALA A N 1
ATOM 2034 C CA . ALA A 1 276 ? -5.678 -3.778 36.246 1.00 90.12 276 ALA A CA 1
ATOM 2035 C C . ALA A 1 276 ? -4.595 -4.449 35.382 1.00 90.12 276 ALA A C 1
ATOM 2037 O O . ALA A 1 276 ? -3.508 -3.900 35.197 1.00 90.12 276 ALA A O 1
ATOM 2038 N N . ARG A 1 277 ? -4.902 -5.617 34.797 1.00 92.25 277 ARG A N 1
ATOM 2039 C CA . ARG A 1 277 ? -3.979 -6.338 33.903 1.00 92.25 277 ARG A CA 1
ATOM 2040 C C . ARG A 1 277 ? -3.749 -5.580 32.599 1.00 92.25 277 ARG A C 1
ATOM 2042 O O . ARG A 1 277 ? -2.614 -5.495 32.133 1.00 92.25 277 ARG A O 1
ATOM 2049 N N . GLN A 1 278 ? -4.806 -5.021 32.014 1.00 92.19 278 GLN A N 1
ATOM 2050 C CA . GLN A 1 278 ? -4.697 -4.221 30.796 1.00 92.19 278 GLN A CA 1
ATOM 2051 C C . GLN A 1 278 ? -3.910 -2.935 31.046 1.00 92.19 278 GLN A C 1
ATOM 2053 O O . GLN A 1 278 ? -3.023 -2.612 30.260 1.00 92.19 278 GLN A O 1
ATOM 2058 N N . LEU A 1 279 ? -4.158 -2.251 32.165 1.00 92.56 279 LEU A N 1
ATOM 2059 C CA . LEU A 1 279 ? -3.429 -1.039 32.525 1.00 92.56 279 LEU A CA 1
ATOM 2060 C C . LEU A 1 279 ? -1.935 -1.310 32.755 1.00 92.56 279 LEU A C 1
ATOM 2062 O O . LEU A 1 279 ? -1.090 -0.560 32.268 1.00 92.56 279 LEU A O 1
ATOM 2066 N N . ALA A 1 280 ? -1.597 -2.420 33.419 1.00 92.12 280 ALA A N 1
ATOM 2067 C CA . ALA A 1 280 ? -0.212 -2.865 33.566 1.00 92.12 280 ALA A CA 1
ATOM 2068 C C . ALA A 1 280 ? 0.444 -3.165 32.205 1.00 92.12 280 ALA A C 1
ATOM 2070 O O . ALA A 1 280 ? 1.599 -2.805 31.980 1.00 92.12 280 ALA A O 1
ATOM 2071 N N . SER A 1 281 ? -0.297 -3.764 31.265 1.00 91.81 281 SER A N 1
ATOM 2072 C CA . SER A 1 281 ? 0.197 -4.013 29.906 1.00 91.81 281 SER A CA 1
ATOM 2073 C C . SER A 1 281 ? 0.442 -2.718 29.124 1.00 91.81 281 SER A C 1
ATOM 2075 O O . SER A 1 281 ? 1.459 -2.598 28.439 1.00 91.81 281 SER A O 1
ATOM 2077 N N . VAL A 1 282 ? -0.445 -1.726 29.264 1.00 92.62 282 VAL A N 1
ATOM 2078 C CA . VAL A 1 282 ? -0.253 -0.383 28.696 1.00 92.62 282 VAL A CA 1
ATOM 2079 C C . VAL A 1 282 ? 0.998 0.263 29.288 1.00 92.62 282 VAL A C 1
ATOM 2081 O O . VAL A 1 282 ? 1.842 0.731 28.529 1.00 92.62 282 VAL A O 1
ATOM 2084 N N . ALA A 1 283 ? 1.173 0.219 30.612 1.00 93.62 283 ALA A N 1
ATOM 2085 C CA . ALA A 1 283 ? 2.345 0.783 31.280 1.00 93.62 283 ALA A CA 1
ATOM 2086 C C . ALA A 1 283 ? 3.656 0.141 30.800 1.00 93.62 283 ALA A C 1
ATOM 2088 O O . ALA A 1 283 ? 4.626 0.846 30.536 1.00 93.62 283 ALA A O 1
ATOM 2089 N N . GLN A 1 284 ? 3.667 -1.183 30.621 1.00 92.31 284 GLN A N 1
ATOM 2090 C CA . GLN A 1 284 ? 4.834 -1.919 30.137 1.00 92.31 284 GLN A CA 1
ATOM 2091 C C . GLN A 1 284 ? 5.198 -1.577 28.683 1.00 92.31 284 GLN A C 1
ATOM 2093 O O . GLN A 1 284 ? 6.376 -1.565 28.335 1.00 92.31 284 GLN A O 1
ATOM 2098 N N . ARG A 1 285 ? 4.202 -1.344 27.819 1.00 90.75 285 ARG A N 1
ATOM 2099 C CA . ARG A 1 285 ? 4.417 -1.149 26.373 1.00 90.75 285 ARG A CA 1
ATOM 2100 C C . ARG A 1 285 ? 4.587 0.308 25.967 1.00 90.75 285 ARG A C 1
ATOM 2102 O O . ARG A 1 285 ? 5.377 0.599 25.077 1.00 90.75 285 ARG A O 1
ATOM 2109 N N . LEU A 1 286 ? 3.798 1.194 26.565 1.00 91.06 286 LEU A N 1
ATOM 2110 C CA . LEU A 1 286 ? 3.682 2.598 26.171 1.00 91.06 286 LEU A CA 1
ATOM 2111 C C . LEU A 1 286 ? 4.231 3.557 27.227 1.00 91.06 286 LEU A C 1
ATOM 2113 O O . LEU A 1 286 ? 4.509 4.698 26.885 1.00 91.06 286 LEU A O 1
ATOM 2117 N N . GLY A 1 287 ? 4.440 3.090 28.461 1.00 92.44 287 GLY A N 1
ATOM 2118 C CA . GLY A 1 287 ? 4.959 3.886 29.569 1.00 92.44 287 GLY A CA 1
ATOM 2119 C C . GLY A 1 287 ? 3.911 4.188 30.641 1.00 92.44 287 GLY A C 1
ATOM 2120 O O . GLY A 1 287 ? 2.699 4.173 30.409 1.00 92.44 287 GLY A O 1
ATOM 2121 N N . HIS A 1 288 ? 4.394 4.470 31.853 1.00 92.50 288 HIS A N 1
ATOM 2122 C CA . HIS A 1 288 ? 3.546 4.864 32.981 1.00 92.50 288 HIS A CA 1
ATOM 2123 C C . HIS A 1 288 ? 2.714 6.138 32.735 1.00 92.50 288 HIS A C 1
ATOM 2125 O O . HIS A 1 288 ? 1.547 6.124 33.133 1.00 92.50 288 HIS A O 1
ATOM 2131 N N . PRO A 1 289 ? 3.231 7.205 32.085 1.00 93.50 289 PRO A N 1
ATOM 2132 C CA . PRO A 1 289 ? 2.441 8.411 31.822 1.00 93.50 289 PRO A CA 1
ATOM 2133 C C . PRO A 1 289 ? 1.206 8.127 30.958 1.00 93.50 289 PRO A C 1
ATOM 2135 O O . PRO A 1 289 ? 0.103 8.555 31.291 1.00 93.50 289 PRO A O 1
ATOM 2138 N N . GLU A 1 290 ? 1.361 7.344 29.890 1.00 92.38 290 GLU A N 1
ATOM 2139 C CA . GLU A 1 290 ? 0.269 6.933 29.009 1.00 92.38 290 GLU A CA 1
ATOM 2140 C C . GLU A 1 290 ? -0.774 6.078 29.733 1.00 92.38 290 GLU A C 1
ATOM 2142 O O . GLU A 1 290 ? -1.972 6.273 29.532 1.00 92.38 290 GLU A O 1
ATOM 2147 N N . ALA A 1 291 ? -0.338 5.158 30.599 1.00 93.94 291 ALA A N 1
ATOM 2148 C CA . ALA A 1 291 ? -1.250 4.360 31.412 1.00 93.94 291 ALA A CA 1
ATOM 2149 C C . ALA A 1 291 ? -2.056 5.242 32.378 1.00 93.94 291 ALA A C 1
ATOM 2151 O O . ALA A 1 291 ? -3.276 5.123 32.439 1.00 93.94 291 ALA A O 1
ATOM 2152 N N . GLN A 1 292 ? -1.406 6.169 33.085 1.00 94.81 292 GLN A N 1
ATOM 2153 C CA . GLN A 1 292 ? -2.087 7.092 33.998 1.00 94.81 292 GLN A CA 1
ATOM 2154 C C . GLN A 1 292 ? -3.088 7.990 33.263 1.00 94.81 292 GLN A C 1
ATOM 2156 O O . GLN A 1 292 ? -4.224 8.140 33.710 1.00 94.81 292 GLN A O 1
ATOM 2161 N N . ALA A 1 293 ? -2.695 8.536 32.109 1.00 94.69 293 ALA A N 1
ATOM 2162 C CA . ALA A 1 293 ? -3.576 9.350 31.281 1.00 94.69 293 ALA A CA 1
ATOM 2163 C C . ALA A 1 293 ? -4.781 8.549 30.766 1.00 94.69 293 ALA A C 1
ATOM 2165 O O . ALA A 1 293 ? -5.899 9.058 30.769 1.00 94.69 293 ALA A O 1
ATOM 2166 N N . ALA A 1 294 ? -4.581 7.292 30.352 1.00 94.56 294 ALA A N 1
ATOM 2167 C CA . ALA A 1 294 ? -5.679 6.424 29.942 1.00 94.56 294 ALA A CA 1
ATOM 2168 C C . ALA A 1 294 ? -6.615 6.124 31.120 1.00 94.56 294 ALA A C 1
ATOM 2170 O O . ALA A 1 294 ? -7.820 6.301 30.982 1.00 94.56 294 ALA A O 1
ATOM 2171 N N . ALA A 1 295 ? -6.077 5.752 32.287 1.00 94.31 295 ALA A N 1
ATOM 2172 C CA . ALA A 1 295 ? -6.865 5.483 33.491 1.00 94.31 295 ALA A CA 1
ATOM 2173 C C . ALA A 1 295 ? -7.750 6.675 33.889 1.00 94.31 295 ALA A C 1
ATOM 2175 O O . ALA A 1 295 ? -8.920 6.479 34.205 1.00 94.31 295 ALA A O 1
ATOM 2176 N N . ALA A 1 296 ? -7.227 7.902 33.790 1.00 94.62 296 ALA A N 1
ATOM 2177 C CA . ALA A 1 296 ? -7.976 9.125 34.083 1.00 94.62 296 ALA A CA 1
ATOM 2178 C C . ALA A 1 296 ? -9.164 9.375 33.132 1.00 94.62 296 ALA A C 1
ATOM 2180 O O . ALA A 1 296 ? -10.081 10.111 33.482 1.00 94.62 296 ALA A O 1
ATOM 2181 N N . LEU A 1 297 ? -9.157 8.779 31.935 1.00 95.06 297 LEU A N 1
ATOM 2182 C CA . LEU A 1 297 ? -10.189 8.969 30.910 1.00 95.06 297 LEU A CA 1
ATOM 2183 C C . LEU A 1 297 ? -11.157 7.782 30.783 1.00 95.06 297 LEU A C 1
ATOM 2185 O O . LEU A 1 297 ? -12.112 7.866 30.010 1.00 95.06 297 LEU A O 1
ATOM 2189 N N . VAL A 1 298 ? -10.936 6.678 31.505 1.00 93.69 298 VAL A N 1
ATOM 2190 C CA . VAL A 1 298 ? -11.721 5.438 31.357 1.00 93.69 298 VAL A CA 1
ATOM 2191 C C . VAL A 1 298 ? -13.202 5.656 31.636 1.00 93.69 298 VAL A C 1
ATOM 2193 O O . VAL A 1 298 ? -14.027 5.204 30.843 1.00 93.69 298 VAL A O 1
ATOM 2196 N N . ASP A 1 299 ? -13.566 6.363 32.703 1.00 91.00 299 ASP A N 1
ATOM 2197 C CA . ASP A 1 299 ? -14.979 6.594 33.032 1.00 91.00 299 ASP A CA 1
ATOM 2198 C C . ASP A 1 299 ? -15.680 7.399 31.933 1.00 91.00 299 ASP A C 1
ATOM 2200 O O . ASP A 1 299 ? -16.716 6.983 31.410 1.00 91.00 299 ASP A O 1
ATOM 2204 N N . THR A 1 300 ? -15.054 8.491 31.483 1.00 90.44 300 THR A N 1
ATOM 2205 C CA . THR A 1 300 ? -15.573 9.339 30.402 1.00 90.44 300 THR A CA 1
ATOM 2206 C C . THR A 1 300 ? -15.717 8.567 29.089 1.00 90.44 300 THR A C 1
ATOM 2208 O O . THR A 1 300 ? -16.723 8.699 28.390 1.00 90.44 300 THR A O 1
ATOM 2211 N N . MET A 1 301 ? -14.727 7.744 28.731 1.00 91.56 301 MET A N 1
ATOM 2212 C CA . MET A 1 301 ? -14.727 7.000 27.467 1.00 91.56 301 MET A CA 1
ATOM 2213 C C . MET A 1 301 ? -15.664 5.788 27.493 1.00 91.56 301 MET A C 1
ATOM 2215 O O . MET A 1 301 ? -16.331 5.503 26.498 1.00 91.56 301 MET A O 1
ATOM 2219 N N . THR A 1 302 ? -15.770 5.080 28.618 1.00 86.50 302 THR A N 1
ATOM 2220 C CA . THR A 1 302 ? -16.669 3.921 28.746 1.00 86.50 302 THR A CA 1
ATOM 2221 C C . THR A 1 302 ? -18.140 4.328 28.830 1.00 86.50 302 THR A C 1
ATOM 2223 O O . THR A 1 302 ? -18.990 3.592 28.319 1.00 86.50 302 THR A O 1
ATOM 2226 N N . ALA A 1 303 ? -18.433 5.515 29.378 1.00 88.38 303 ALA A N 1
ATOM 2227 C CA . ALA A 1 303 ? -19.762 6.125 29.365 1.00 88.38 303 ALA A CA 1
ATOM 2228 C C . ALA A 1 303 ? -20.216 6.570 27.961 1.00 88.38 303 ALA A C 1
ATOM 2230 O O . ALA A 1 303 ? -21.412 6.766 27.736 1.00 88.38 303 ALA A O 1
ATOM 2231 N N . LEU A 1 304 ? -19.294 6.702 26.997 1.00 89.81 304 LEU A N 1
ATOM 2232 C CA . LEU A 1 304 ? -19.634 7.111 25.637 1.00 89.81 304 LEU A CA 1
ATOM 2233 C C . LEU A 1 304 ? -20.511 6.040 24.947 1.00 89.81 304 LEU A C 1
ATOM 2235 O O . LEU A 1 304 ? -20.110 4.863 24.884 1.00 89.81 304 LEU A O 1
ATOM 2239 N N . PRO A 1 305 ? -21.672 6.427 24.372 1.00 89.19 305 PRO A N 1
ATOM 2240 C CA . PRO A 1 305 ? -22.530 5.521 23.617 1.00 89.19 305 PRO A CA 1
ATOM 2241 C C . PRO A 1 305 ? -21.758 4.784 22.521 1.00 89.19 305 PRO A C 1
ATOM 2243 O O . PRO A 1 305 ? -20.924 5.375 21.834 1.00 89.19 305 PRO A O 1
ATOM 2246 N N . ALA A 1 306 ? -22.054 3.496 22.324 1.00 86.06 306 ALA A N 1
ATOM 2247 C CA . ALA A 1 306 ? -21.325 2.644 21.379 1.00 86.06 306 ALA A CA 1
ATOM 2248 C C . ALA A 1 306 ? -21.299 3.212 19.946 1.00 86.06 306 ALA A C 1
ATOM 2250 O O . ALA A 1 306 ? -20.283 3.110 19.263 1.00 86.06 306 ALA A O 1
ATOM 2251 N N . GLU A 1 307 ? -22.383 3.867 19.529 1.00 85.38 307 GLU A N 1
ATOM 2252 C CA . GLU A 1 307 ? -22.547 4.489 18.208 1.00 85.38 307 GLU A CA 1
ATOM 2253 C C . GLU A 1 307 ? -21.590 5.669 17.966 1.00 85.38 307 GLU A C 1
ATOM 2255 O O . GLU A 1 307 ? -21.262 5.975 16.822 1.00 85.38 307 GLU A O 1
ATOM 2260 N N . LEU A 1 308 ? -21.099 6.307 19.034 1.00 90.19 308 LEU A N 1
ATOM 2261 C CA . LEU A 1 308 ? -20.202 7.464 18.967 1.00 90.19 308 LEU A CA 1
ATOM 2262 C C . LEU A 1 308 ? -18.722 7.090 19.096 1.00 90.19 308 LEU A C 1
ATOM 2264 O O . LEU A 1 308 ? -17.855 7.932 18.863 1.00 90.19 308 LEU A O 1
ATOM 2268 N N . ARG A 1 309 ? -18.411 5.828 19.415 1.00 91.12 309 ARG A N 1
ATOM 2269 C CA . ARG 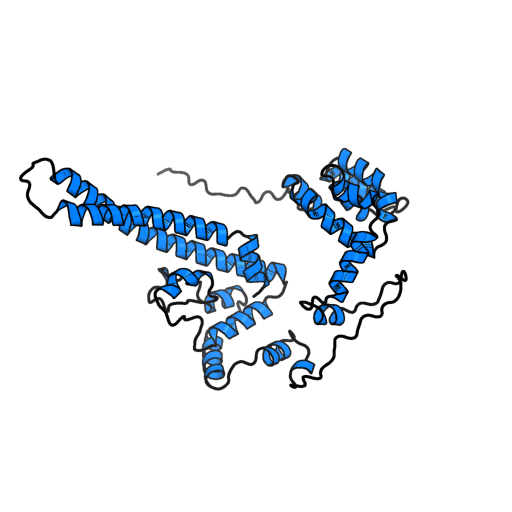A 1 309 ? -17.026 5.364 19.582 1.00 91.12 309 ARG A CA 1
ATOM 2270 C C . ARG A 1 309 ? -16.261 5.357 18.265 1.00 91.12 309 ARG A C 1
ATOM 2272 O O . ARG A 1 309 ? -15.128 5.817 18.232 1.00 91.12 309 ARG A O 1
ATOM 2279 N N . LEU A 1 310 ? -16.873 4.882 17.178 1.00 89.56 310 LEU A N 1
ATOM 2280 C CA . LEU A 1 310 ? -16.214 4.867 15.869 1.00 89.56 310 LEU A CA 1
ATOM 2281 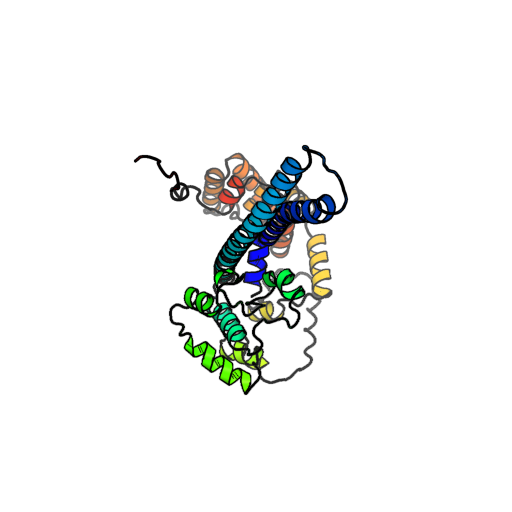C C . LEU A 1 310 ? -15.978 6.289 15.315 1.00 89.56 310 LEU A C 1
ATOM 2283 O O . LEU A 1 310 ? -14.841 6.572 14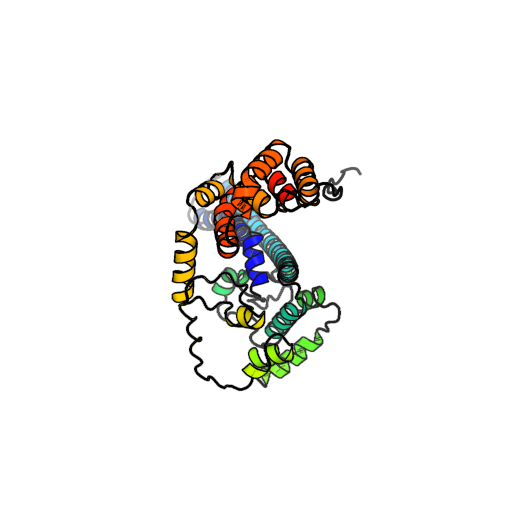.948 1.00 89.56 310 LEU A O 1
ATOM 2287 N N . PRO A 1 311 ? -16.957 7.221 15.350 1.00 90.94 311 PRO A N 1
ATOM 2288 C CA . PRO A 1 311 ? -16.706 8.630 15.032 1.00 90.94 311 PRO A CA 1
ATOM 2289 C C . PRO A 1 311 ? -15.594 9.276 15.872 1.00 90.94 311 PRO A C 1
ATOM 2291 O O . PRO A 1 311 ? -14.831 10.093 15.360 1.00 90.94 311 PRO A O 1
ATOM 2294 N N . LEU A 1 312 ? -15.486 8.922 17.160 1.00 93.38 312 LEU A N 1
ATOM 2295 C CA . LEU A 1 312 ? -14.396 9.393 18.018 1.00 93.38 312 LEU A CA 1
ATOM 2296 C C . LEU A 1 312 ? -13.035 8.871 17.538 1.00 93.38 312 LEU A C 1
ATOM 2298 O O . LEU A 1 312 ? -12.077 9.638 17.458 1.00 93.38 312 LEU A O 1
ATOM 2302 N N . VAL A 1 313 ? -12.957 7.577 17.210 1.00 93.31 313 VAL A N 1
ATOM 2303 C CA . VAL A 1 313 ? -11.738 6.946 16.688 1.00 93.31 313 VAL A CA 1
ATOM 2304 C C . VAL A 1 313 ? -11.302 7.620 15.392 1.00 93.31 313 VAL A C 1
ATOM 2306 O O . VAL A 1 313 ? -10.134 7.983 15.281 1.00 93.31 313 VAL A O 1
ATOM 2309 N N . ASP A 1 314 ? -12.227 7.874 14.466 1.00 91.75 314 ASP A N 1
ATOM 2310 C CA . ASP A 1 314 ? -11.935 8.548 13.194 1.00 91.75 314 ASP A CA 1
ATOM 2311 C C . ASP A 1 314 ? -11.299 9.933 13.397 1.00 91.75 314 ASP A C 1
ATOM 2313 O O . ASP A 1 314 ? -10.332 10.287 12.720 1.00 91.75 314 ASP A O 1
ATOM 2317 N N . LEU A 1 315 ? -11.770 10.696 14.390 1.00 92.94 315 LEU A N 1
ATOM 2318 C CA . LEU A 1 315 ? -11.177 11.989 14.750 1.00 92.94 315 LEU A CA 1
ATOM 2319 C C . LEU A 1 315 ? -9.770 11.863 15.355 1.00 92.94 315 LEU A C 1
ATOM 2321 O O . LEU A 1 315 ? -8.961 12.780 15.207 1.00 92.94 315 LEU A O 1
ATOM 2325 N N . ALA A 1 316 ? -9.473 10.746 16.020 1.00 94.44 316 ALA A N 1
ATOM 2326 C CA . ALA A 1 316 ? -8.184 10.489 16.656 1.00 94.44 316 ALA A CA 1
ATOM 2327 C C . ALA A 1 316 ? -7.126 9.912 15.699 1.00 94.44 316 ALA A C 1
ATOM 2329 O O . ALA A 1 316 ? -5.929 10.045 15.972 1.00 94.44 316 ALA A O 1
ATOM 2330 N N . ILE A 1 317 ? -7.525 9.306 14.570 1.00 93.38 317 ILE A N 1
ATOM 2331 C CA . ILE A 1 317 ? -6.604 8.678 13.603 1.00 93.38 317 ILE A CA 1
ATOM 2332 C C . ILE A 1 317 ? -5.469 9.620 13.163 1.00 93.38 317 ILE A C 1
ATOM 2334 O O . ILE A 1 317 ? -4.316 9.186 13.216 1.00 93.38 317 ILE A O 1
ATOM 2338 N N . PRO A 1 318 ? -5.709 10.893 12.780 1.00 94.06 318 PRO A N 1
ATOM 2339 C CA . PRO A 1 318 ? -4.626 11.795 12.383 1.00 94.06 318 PRO A CA 1
ATOM 2340 C C . PRO A 1 318 ? -3.595 12.021 13.497 1.00 94.06 318 PRO A C 1
ATOM 2342 O O . PRO A 1 318 ? -2.393 12.060 13.231 1.00 94.06 318 PRO A O 1
ATOM 2345 N N . GLN A 1 319 ? -4.053 12.106 14.751 1.00 95.06 319 GLN A N 1
ATOM 2346 C CA . GLN A 1 319 ? -3.189 12.315 15.916 1.00 95.06 319 GLN A CA 1
ATOM 2347 C C . GLN A 1 319 ? -2.346 11.072 16.216 1.00 95.06 319 GLN A C 1
ATOM 2349 O O . GLN A 1 319 ? -1.151 11.175 16.488 1.00 95.06 319 GLN A O 1
ATOM 2354 N N . LEU A 1 320 ? -2.943 9.883 16.097 1.00 91.50 320 LEU A N 1
ATOM 2355 C CA . LEU A 1 320 ? -2.230 8.611 16.220 1.00 91.50 320 LEU A CA 1
ATOM 2356 C C . LEU A 1 320 ? -1.209 8.421 15.094 1.00 91.50 320 LEU A C 1
ATOM 2358 O O . LEU A 1 320 ? -0.087 7.982 15.348 1.00 91.50 320 LEU A O 1
ATOM 2362 N N . ALA A 1 321 ? -1.571 8.771 13.858 1.00 89.75 321 ALA A N 1
ATOM 2363 C CA . ALA A 1 321 ? -0.709 8.642 12.686 1.00 89.75 321 ALA A CA 1
ATOM 2364 C C . ALA A 1 321 ? 0.539 9.535 12.768 1.00 89.75 321 ALA A C 1
ATOM 2366 O O . ALA A 1 321 ? 1.597 9.141 12.275 1.00 89.75 321 ALA A O 1
ATOM 2367 N N . ALA A 1 322 ? 0.432 10.694 13.425 1.00 91.12 322 ALA A N 1
ATOM 2368 C CA . ALA A 1 322 ? 1.540 11.618 13.650 1.00 91.12 322 ALA A CA 1
ATOM 2369 C C . ALA A 1 322 ? 2.545 11.145 14.723 1.00 91.12 322 ALA A C 1
ATOM 2371 O O . ALA A 1 322 ? 3.635 11.711 14.829 1.00 91.12 322 ALA A O 1
ATOM 2372 N N . ARG A 1 323 ? 2.222 10.114 15.522 1.00 91.25 323 ARG A N 1
ATOM 2373 C CA . ARG A 1 323 ? 3.130 9.595 16.559 1.00 91.25 323 ARG A CA 1
ATOM 2374 C C . ARG A 1 323 ? 4.340 8.868 15.947 1.00 91.25 323 ARG A C 1
ATOM 2376 O O . ARG A 1 323 ? 4.232 8.267 14.869 1.00 91.25 323 ARG A O 1
ATOM 2383 N N . PRO A 1 324 ? 5.486 8.845 16.658 1.00 91.94 324 PRO A N 1
ATOM 2384 C CA . PRO A 1 324 ? 6.668 8.109 16.220 1.00 91.94 324 PRO A CA 1
ATOM 2385 C C . PRO A 1 324 ? 6.347 6.644 15.869 1.00 91.94 324 PRO A C 1
ATOM 2387 O O . PRO A 1 324 ? 5.501 6.038 16.531 1.00 91.94 324 PRO A O 1
ATOM 2390 N N . PRO A 1 325 ? 7.019 6.040 14.868 1.00 87.75 325 PRO A N 1
ATOM 2391 C CA . PRO A 1 325 ? 6.785 4.647 14.476 1.00 87.75 325 PRO A CA 1
ATOM 2392 C C . PRO A 1 325 ? 6.838 3.664 15.653 1.00 87.75 325 PRO A C 1
ATOM 2394 O O . PRO A 1 325 ? 5.925 2.860 15.799 1.00 87.75 325 PRO A O 1
ATOM 2397 N N . ALA A 1 326 ? 7.818 3.819 16.551 1.00 87.56 326 ALA A N 1
ATOM 2398 C CA . ALA A 1 326 ? 7.966 2.983 17.745 1.00 87.56 326 ALA A CA 1
ATOM 2399 C C . ALA A 1 326 ? 6.718 2.999 18.648 1.00 87.56 326 ALA A C 1
ATOM 2401 O O . ALA A 1 326 ? 6.299 1.962 19.152 1.00 87.56 326 ALA A O 1
ATOM 2402 N N . PHE A 1 327 ? 6.078 4.163 18.805 1.00 89.00 327 PHE A N 1
ATOM 2403 C CA . PHE A 1 327 ? 4.844 4.287 19.581 1.00 89.00 327 PHE A CA 1
ATOM 2404 C C . PHE A 1 327 ? 3.679 3.547 18.909 1.00 89.00 327 PHE A C 1
ATOM 2406 O O . PHE A 1 327 ? 2.926 2.833 19.567 1.00 89.00 327 PHE A O 1
ATOM 2413 N N . ARG A 1 328 ? 3.534 3.693 17.584 1.00 89.69 328 ARG A N 1
ATOM 2414 C CA . ARG A 1 328 ? 2.469 3.028 16.814 1.00 89.69 328 ARG A CA 1
ATOM 2415 C C . ARG A 1 328 ? 2.634 1.506 16.809 1.00 89.69 328 ARG A C 1
ATOM 2417 O O . ARG A 1 328 ? 1.646 0.790 16.937 1.00 89.69 328 ARG A O 1
ATOM 2424 N N . GLU A 1 329 ? 3.866 1.015 16.699 1.00 88.12 329 GLU A N 1
ATOM 2425 C CA . GLU A 1 329 ? 4.194 -0.414 16.778 1.00 88.12 329 GLU A CA 1
ATOM 2426 C C . GLU A 1 329 ? 3.868 -0.994 18.160 1.00 88.12 329 GLU A C 1
ATOM 2428 O O . GLU A 1 329 ? 3.185 -2.018 18.248 1.00 88.12 329 GLU A O 1
ATOM 2433 N N . ALA A 1 330 ? 4.258 -0.293 19.231 1.00 86.06 330 ALA A N 1
ATOM 2434 C CA . ALA A 1 330 ? 3.945 -0.682 20.604 1.00 86.06 330 ALA A CA 1
ATOM 2435 C C . ALA A 1 330 ? 2.429 -0.718 20.875 1.00 86.06 330 ALA A C 1
ATOM 2437 O O . ALA A 1 330 ? 1.939 -1.656 21.509 1.00 86.06 330 ALA A O 1
ATOM 2438 N N . LEU A 1 331 ? 1.676 0.255 20.343 1.00 85.56 331 LEU A N 1
ATOM 2439 C CA . LEU A 1 331 ? 0.214 0.315 20.456 1.00 85.56 331 LEU A CA 1
ATOM 2440 C C . LEU A 1 331 ? -0.472 -0.850 19.723 1.00 85.56 331 LEU A C 1
ATOM 2442 O O . LEU A 1 331 ? -1.387 -1.461 20.265 1.00 85.56 331 LEU A O 1
ATOM 2446 N N . MET A 1 332 ? -0.012 -1.193 18.515 1.00 82.50 332 MET A N 1
ATOM 2447 C CA . MET A 1 332 ? -0.542 -2.322 17.734 1.00 82.50 332 MET A CA 1
ATOM 2448 C C . MET A 1 332 ? -0.093 -3.695 18.263 1.00 82.50 332 MET A C 1
ATOM 2450 O O . MET A 1 332 ? -0.536 -4.726 17.760 1.00 82.50 332 MET A O 1
ATOM 2454 N N . GLY A 1 333 ? 0.777 -3.732 19.277 1.00 72.44 333 GLY A N 1
ATOM 2455 C CA . GLY A 1 333 ? 1.300 -4.976 19.837 1.00 72.44 333 GLY A CA 1
ATOM 2456 C C . GLY A 1 333 ? 2.290 -5.696 18.922 1.00 72.44 333 GLY A C 1
ATOM 2457 O O . GLY A 1 333 ? 2.558 -6.878 19.141 1.00 72.44 333 GLY A O 1
ATOM 2458 N N . TYR A 1 334 ? 2.857 -5.005 17.927 1.00 51.00 334 TYR A N 1
ATOM 2459 C CA . TYR A 1 334 ? 3.979 -5.540 17.168 1.00 51.00 334 TYR A CA 1
ATOM 2460 C C . TYR A 1 334 ? 5.213 -5.509 18.068 1.00 51.00 334 TYR A C 1
ATOM 2462 O O . TYR A 1 334 ? 5.790 -4.461 18.342 1.00 51.00 334 TYR A O 1
ATOM 2470 N N . SER A 1 335 ? 5.591 -6.681 18.571 1.00 43.75 335 SER A N 1
ATOM 2471 C CA . SER A 1 335 ? 6.833 -6.859 19.313 1.00 43.75 335 SER A CA 1
ATOM 2472 C C . SER A 1 335 ? 8.019 -6.507 18.413 1.00 43.75 335 SER A C 1
ATOM 2474 O O . SER A 1 335 ? 8.255 -7.169 17.402 1.00 43.75 335 SER A O 1
ATOM 2476 N N . THR A 1 336 ? 8.799 -5.497 18.797 1.00 46.12 336 THR A N 1
ATOM 2477 C CA . THR A 1 336 ? 10.107 -5.200 18.194 1.00 46.12 336 THR A CA 1
ATOM 2478 C C . THR A 1 336 ? 11.172 -6.242 18.567 1.00 46.12 336 THR A C 1
ATOM 2480 O O . THR A 1 336 ? 12.268 -6.218 18.015 1.00 46.12 336 THR A O 1
ATOM 2483 N N . ASN A 1 337 ? 10.848 -7.226 19.419 1.00 37.84 337 ASN A N 1
ATOM 2484 C CA . ASN A 1 337 ? 11.729 -8.338 19.797 1.00 37.84 337 ASN A CA 1
ATOM 2485 C C . ASN A 1 337 ? 11.744 -9.495 18.775 1.00 37.84 337 ASN A C 1
ATOM 2487 O O . ASN A 1 337 ? 11.819 -10.663 19.153 1.00 37.84 337 ASN A O 1
ATOM 2491 N N . SER A 1 338 ? 11.716 -9.203 17.470 1.00 32.50 338 SER A N 1
ATOM 2492 C CA . SER A 1 338 ? 12.162 -10.182 16.470 1.00 32.50 338 SER A CA 1
ATOM 2493 C C . SER A 1 338 ? 13.618 -9.884 16.092 1.00 32.50 338 SER A C 1
ATOM 2495 O O . SER A 1 338 ? 13.866 -8.887 15.411 1.00 32.50 338 SER A O 1
ATOM 2497 N N . PRO A 1 339 ? 14.598 -10.736 16.456 1.00 36.81 339 PRO A N 1
ATOM 2498 C CA . PRO A 1 339 ? 16.006 -10.544 16.100 1.00 36.81 339 PRO A CA 1
ATOM 2499 C C . PRO A 1 339 ? 16.305 -10.841 14.614 1.00 36.81 339 PRO A C 1
ATOM 2501 O O . PRO A 1 339 ? 17.429 -11.175 14.259 1.00 36.81 339 PRO A O 1
ATOM 2504 N N . SER A 1 340 ? 15.323 -10.734 13.713 1.00 36.44 340 SER A N 1
ATOM 2505 C CA . SER A 1 340 ? 15.460 -11.166 12.313 1.00 36.44 340 SER A CA 1
ATOM 2506 C C . SER A 1 340 ? 15.601 -10.035 11.288 1.00 36.44 340 SER A C 1
ATOM 2508 O O . SER A 1 340 ? 15.766 -10.310 10.102 1.00 36.44 340 SER A O 1
ATOM 2510 N N . ARG A 1 341 ? 15.602 -8.757 11.699 1.00 37.81 341 ARG A N 1
ATOM 2511 C CA . ARG A 1 341 ? 15.734 -7.622 10.759 1.00 37.81 341 ARG A CA 1
ATOM 2512 C C . ARG A 1 341 ? 17.162 -7.125 10.503 1.00 37.81 341 ARG A C 1
ATOM 2514 O O . ARG A 1 341 ? 17.344 -6.148 9.784 1.00 37.81 341 ARG A O 1
ATOM 2521 N N . THR A 1 342 ? 18.176 -7.828 11.001 1.00 40.19 342 THR A N 1
ATOM 2522 C CA . THR A 1 342 ? 19.598 -7.534 10.753 1.00 40.19 342 THR A CA 1
ATOM 2523 C C . THR A 1 342 ? 20.348 -8.770 10.253 1.00 40.19 342 THR A C 1
ATOM 2525 O O . THR A 1 342 ? 21.244 -9.291 10.908 1.00 40.19 342 THR A O 1
ATOM 2528 N N . ALA A 1 343 ? 20.027 -9.238 9.045 1.00 33.47 343 ALA A N 1
ATOM 2529 C CA . ALA A 1 343 ? 20.862 -10.211 8.343 1.00 33.47 343 ALA A CA 1
ATOM 2530 C C . ALA A 1 343 ? 21.099 -9.804 6.878 1.00 33.47 343 ALA A C 1
ATOM 2532 O O . ALA A 1 343 ? 20.260 -10.062 6.026 1.00 33.47 343 ALA A O 1
ATOM 2533 N N . ARG A 1 344 ? 22.306 -9.252 6.642 1.00 35.19 344 ARG A N 1
ATOM 2534 C CA . ARG A 1 344 ? 23.116 -9.239 5.395 1.00 35.19 344 ARG A CA 1
ATOM 2535 C C . ARG A 1 344 ? 22.530 -8.452 4.203 1.00 35.19 344 ARG A C 1
ATOM 2537 O O . ARG A 1 344 ? 21.381 -8.600 3.840 1.00 35.19 344 ARG A O 1
ATOM 2544 N N . CYS A 1 345 ? 23.276 -7.551 3.563 1.00 29.67 345 CYS A N 1
ATOM 2545 C CA . CYS A 1 345 ? 24.576 -7.808 2.942 1.00 29.67 345 CYS A CA 1
ATOM 2546 C C . CYS A 1 345 ? 25.682 -6.826 3.371 1.00 29.67 345 CYS A C 1
ATOM 2548 O O . CYS A 1 345 ? 25.718 -5.682 2.930 1.00 29.67 345 CYS A O 1
ATOM 2550 N N . ARG A 1 346 ? 26.663 -7.317 4.139 1.00 35.59 346 ARG A N 1
ATOM 2551 C CA . ARG A 1 346 ? 28.064 -6.916 3.951 1.00 35.59 346 ARG A CA 1
ATOM 2552 C C . ARG A 1 346 ? 28.689 -7.994 3.073 1.00 35.59 346 ARG A C 1
ATOM 2554 O O . ARG A 1 346 ? 28.811 -9.127 3.526 1.00 35.59 346 ARG A O 1
ATOM 2561 N N . CYS A 1 347 ? 29.027 -7.661 1.830 1.00 35.22 347 CYS A N 1
ATOM 2562 C CA . CYS A 1 347 ? 29.992 -8.450 1.073 1.00 35.22 347 CYS A CA 1
ATOM 2563 C C . CYS A 1 347 ? 31.384 -8.030 1.545 1.00 35.22 347 CYS A C 1
ATOM 2565 O O . CYS A 1 347 ? 31.777 -6.874 1.400 1.00 35.22 347 CYS A O 1
ATOM 2567 N N . SER A 1 348 ? 32.084 -8.971 2.168 1.00 35.09 348 SER A N 1
ATOM 2568 C CA . SER A 1 348 ? 33.516 -8.929 2.425 1.00 35.09 348 SER A CA 1
ATOM 2569 C C . SER A 1 348 ? 34.268 -9.076 1.104 1.00 35.09 348 SER A C 1
ATOM 2571 O O . SER A 1 348 ? 34.109 -10.074 0.405 1.00 35.09 348 SER A O 1
ATOM 2573 N N . SER A 1 349 ? 35.087 -8.079 0.788 1.00 40.38 349 SER A N 1
ATOM 2574 C CA . SER A 1 349 ? 36.186 -8.177 -0.166 1.00 40.38 349 SER A CA 1
ATOM 2575 C C . SER A 1 349 ? 37.356 -8.864 0.530 1.00 40.38 349 SER A C 1
ATOM 2577 O O . SER A 1 349 ? 37.937 -8.251 1.418 1.00 40.38 349 SER A O 1
ATOM 2579 N N . THR A 1 350 ? 37.704 -10.082 0.118 1.00 43.81 350 THR A N 1
ATOM 2580 C CA . THR A 1 350 ? 39.064 -10.642 0.225 1.00 43.81 350 THR A CA 1
ATOM 2581 C C . THR A 1 350 ? 39.175 -11.860 -0.683 1.00 43.81 350 THR A C 1
ATOM 2583 O O . THR A 1 350 ? 38.540 -12.876 -0.396 1.00 43.81 350 THR A O 1
ATOM 2586 N N . ALA A 1 351 ? 39.982 -11.697 -1.732 1.00 41.19 351 ALA A N 1
ATOM 2587 C CA . ALA A 1 351 ? 40.864 -12.639 -2.432 1.00 41.19 351 ALA A CA 1
ATOM 2588 C C . ALA A 1 351 ? 40.911 -12.252 -3.913 1.00 41.19 351 ALA A C 1
ATOM 2590 O O . ALA A 1 351 ? 39.868 -12.398 -4.590 1.00 41.19 351 ALA A O 1
#

Radius of gyration: 29.56 Å; chains: 1; bounding box: 79×52×81 Å